Protein AF-0000000077149078 (afdb_homodimer)

Foldseek 3Di:
DDDDDDDDDDDDDDDDDDDDDKDKDKDKDKDWDQDPVRQIFIWIKMWMAIPVGDIDIATGTRLGSDPVVRVVLSVVCVVVVPHNVCSVVSSVVVSD/DPDDDDDDDDDDDDDDDDDDDKDKDKDKDKDWDQDPVRQIFIWIKMWMAIPVGDIDIATGTRLGSDPVVRVVLSVVCVVVVPHRVCSVVSSVVVSD

Radius of gyration: 31.58 Å; Cα contacts (8 Å, |Δi|>4): 390; chains: 2; bounding box: 31×92×57 Å

pLDDT: mean 91.55, std 8.38, range [47.09, 98.62]

Sequence (192 aa):
MRDYETNLIYTKKVVVSEGIVKELYLRYYLIAREQTNSLTTYGIQVIMENDKGRIEKAFVPDVLSSETGINNLIYLLYSNSVTPVSVYDVIYDCIAMRDYETNLIYTKKVVVSEGIVKELYLRYYLIAREQTNSLTTYGIQVIMENDKGRIEKAFVPDVLSSETGINNLIYLLYSNSVTPVSVYDVIYDCIA

Nearest PDB structures (foldseek):
  6isl-assembly1_B-2  TM=4.537E-01  e=1.096E+00  Streptomyces xiamenensis 318
  3jva-assembly1_H  TM=4.718E-01  e=1.319E+00  Enterococcus faecalis V583
  3cb3-assembly1_D  TM=7.202E-01  e=7.925E+00  Polaromonas sp. JS666
  5kux-assembly1_A  TM=4.349E-01  e=4.014E+00  synthetic construct
  6isl-assembly1_B-2  TM=4.533E-01  e=1.050E+00  Streptomyces xiamenensis 318

Secondary structure (DSSP, 8-state):
----EEEEEEEEEEEEEEEEEEEEEEEEEEEEEE-TTS-EEEEEEEEEEETT--EEEEEEEEEES-HHHHHHHHHHHHHTT--TTTHHHHHHHHH-/----EEEEEEEEEEEEEEEEEEEEEEEEEEEEEE-TTS-EEEEEEEEEEETT--EEEEEEEEEES-HHHHHHHHHHHHHTT--TTTHHHHHHHHH-

InterPro domains:
  IPR017016 Uncharacterised conserved protein UCP033595 [PF20124] (15-95)

Structure (mmCIF, N/CA/C/O backbone):
data_AF-0000000077149078-model_v1
#
loop_
_entity.id
_entity.type
_entity.pdbx_description
1 polymer 'Uncharacterized protein'
#
loop_
_atom_site.group_PDB
_atom_site.id
_atom_site.type_symbol
_atom_site.label_atom_id
_atom_site.label_alt_id
_atom_site.label_comp_id
_atom_site.label_asym_id
_atom_site.label_entity_id
_atom_site.label_seq_id
_atom_site.pdbx_PDB_ins_code
_atom_site.Cartn_x
_atom_site.Cartn_y
_atom_site.Cartn_z
_atom_site.occupancy
_atom_site.B_iso_or_equiv
_atom_site.auth_seq_id
_atom_site.auth_comp_id
_atom_site.auth_asym_id
_atom_site.auth_atom_id
_atom_site.pdbx_PDB_model_num
ATOM 1 N N . MET A 1 1 ? 12.766 34.219 28.656 1 47.16 1 MET A N 1
ATOM 2 C CA . MET A 1 1 ? 12.133 33.031 28.109 1 47.16 1 MET A CA 1
ATOM 3 C C . MET A 1 1 ? 10.625 33.219 28.016 1 47.16 1 MET A C 1
ATOM 5 O O . MET A 1 1 ? 9.969 33.594 28.984 1 47.16 1 MET A O 1
ATOM 9 N N . ARG A 1 2 ? 10.203 33.625 26.828 1 65 2 ARG A N 1
ATOM 10 C CA . ARG A 1 2 ? 8.828 34.125 26.75 1 65 2 ARG A CA 1
ATOM 11 C C . ARG A 1 2 ? 7.836 33 27.062 1 65 2 ARG A C 1
ATOM 13 O O . ARG A 1 2 ? 8.031 31.875 26.641 1 65 2 ARG A O 1
ATOM 20 N N . ASP A 1 3 ? 7.082 33.188 28.125 1 80.94 3 ASP A N 1
ATOM 21 C CA . ASP A 1 3 ? 6.219 32.188 28.734 1 80.94 3 ASP A CA 1
ATOM 22 C C . ASP A 1 3 ? 4.969 31.938 27.891 1 80.94 3 ASP A C 1
ATOM 24 O O . ASP A 1 3 ? 4.195 32.875 27.656 1 80.94 3 ASP A O 1
ATOM 28 N N . TYR A 1 4 ? 4.918 30.969 27.031 1 88.62 4 TYR A N 1
ATOM 29 C CA . TYR A 1 4 ? 3.697 30.594 26.344 1 88.62 4 TYR A CA 1
ATOM 30 C C . TYR A 1 4 ? 2.91 29.547 27.125 1 88.62 4 TYR A C 1
ATOM 32 O O . TYR A 1 4 ? 3.494 28.656 27.734 1 88.62 4 TYR A O 1
ATOM 40 N N . GLU A 1 5 ? 1.569 29.922 27.25 1 90.88 5 GLU A N 1
ATOM 41 C CA . GLU A 1 5 ? 0.642 28.891 27.719 1 90.88 5 GLU A CA 1
ATOM 42 C C . GLU A 1 5 ? 0.151 28.031 26.562 1 90.88 5 GLU A C 1
ATOM 44 O O . GLU A 1 5 ? -0.273 28.547 25.531 1 90.88 5 GLU A O 1
ATOM 49 N N . THR A 1 6 ? 0.311 26.781 26.688 1 94.56 6 THR A N 1
ATOM 50 C CA . THR A 1 6 ? -0.108 25.859 25.641 1 94.56 6 THR A CA 1
ATOM 51 C C . THR A 1 6 ? -1.216 24.938 26.156 1 94.56 6 THR A C 1
ATOM 53 O O . THR A 1 6 ? -1.088 24.328 27.219 1 94.56 6 THR A O 1
ATOM 56 N N . ASN A 1 7 ? -2.428 24.891 25.281 1 94.88 7 ASN A N 1
ATOM 57 C CA . ASN A 1 7 ? -3.561 24.031 25.609 1 94.88 7 ASN A CA 1
ATOM 58 C C . ASN A 1 7 ? -3.953 23.125 24.438 1 94.88 7 ASN A C 1
ATOM 60 O O . ASN A 1 7 ? -4.191 23.609 23.344 1 94.88 7 ASN A O 1
ATOM 64 N N . LEU A 1 8 ? -4.043 21.797 24.719 1 96.94 8 LEU A N 1
ATOM 65 C CA . LEU A 1 8 ? -4.527 20.875 23.703 1 96.94 8 LEU A CA 1
ATOM 66 C C . LEU A 1 8 ? -6.012 21.094 23.422 1 96.94 8 LEU A C 1
ATOM 68 O O . LEU A 1 8 ? -6.828 21.078 24.344 1 96.94 8 LEU A O 1
ATOM 72 N N . ILE A 1 9 ? -6.242 21.359 22.156 1 96.38 9 ILE A N 1
ATOM 73 C CA . ILE A 1 9 ? -7.625 21.656 21.797 1 96.38 9 ILE A CA 1
ATOM 74 C C . ILE A 1 9 ? -8.25 20.469 21.062 1 96.38 9 ILE A C 1
ATOM 76 O O . ILE A 1 9 ? -9.336 20.016 21.422 1 96.38 9 ILE A O 1
ATOM 80 N N . TYR A 1 10 ? -7.59 19.953 20.047 1 94.88 10 TYR A N 1
ATOM 81 C CA . TYR A 1 10 ? -8.125 18.828 19.281 1 94.88 10 TYR A CA 1
ATOM 82 C C . TYR A 1 10 ? -7.059 17.75 19.078 1 94.88 10 TYR A C 1
ATOM 84 O O . TYR A 1 10 ? -5.863 18.062 19.016 1 94.88 10 TYR A O 1
ATOM 92 N N . THR A 1 11 ? -7.406 16.469 19.062 1 93.62 11 THR A N 1
ATOM 93 C CA . THR A 1 11 ? -6.641 15.344 18.547 1 93.62 11 THR A CA 1
ATOM 94 C C . THR A 1 11 ? -7.395 14.648 17.406 1 93.62 11 THR A C 1
ATOM 96 O O . THR A 1 11 ? -8.625 14.578 17.438 1 93.62 11 THR A O 1
ATOM 99 N N . LYS A 1 12 ? -6.719 14.273 16.359 1 91.31 12 LYS A N 1
ATOM 100 C CA . LYS A 1 12 ? -7.316 13.539 15.25 1 91.31 12 LYS A CA 1
ATOM 101 C C . LYS A 1 12 ? -6.441 12.359 14.828 1 91.31 12 LYS A C 1
ATOM 103 O O . LYS A 1 12 ? -5.234 12.523 14.633 1 91.31 12 LYS A O 1
ATOM 108 N N . LYS A 1 13 ? -7.012 11.164 14.781 1 90.31 13 LYS A N 1
ATOM 109 C CA . LYS A 1 13 ? -6.355 10.023 14.156 1 90.31 13 LYS A CA 1
ATOM 110 C C . LYS A 1 13 ? -6.57 10.031 12.641 1 90.31 13 LYS A C 1
ATOM 112 O O . LYS A 1 13 ? -7.695 10.203 12.172 1 90.31 13 LYS A O 1
ATOM 117 N N . VAL A 1 14 ? -5.418 9.984 11.852 1 88.62 14 VAL A N 1
ATOM 118 C CA . VAL A 1 14 ? -5.473 9.906 10.391 1 88.62 14 VAL A CA 1
ATOM 119 C C . VAL A 1 14 ? -4.832 8.609 9.914 1 88.62 14 VAL A C 1
ATOM 121 O O . VAL A 1 14 ? -3.756 8.234 10.391 1 88.62 14 VAL A O 1
ATOM 124 N N . VAL A 1 15 ? -5.5 7.879 9.148 1 86.38 15 VAL A N 1
ATOM 125 C CA . VAL A 1 15 ? -4.965 6.668 8.539 1 86.38 15 VAL A CA 1
ATOM 126 C C . VAL A 1 15 ? -4.582 6.941 7.086 1 86.38 15 VAL A C 1
ATOM 128 O O . VAL A 1 15 ? -5.406 7.414 6.301 1 86.38 15 VAL A O 1
ATOM 131 N N . VAL A 1 16 ? -3.277 6.789 6.848 1 81.44 16 VAL A N 1
ATOM 132 C CA . VAL A 1 16 ? -2.785 6.953 5.484 1 81.44 16 VAL A CA 1
ATOM 133 C C . VAL A 1 16 ? -2.375 5.598 4.914 1 81.44 16 VAL A C 1
ATOM 135 O O . VAL A 1 16 ? -1.738 4.797 5.605 1 81.44 16 VAL A O 1
ATOM 138 N N . SER A 1 17 ? -2.967 5.27 3.857 1 76 17 SER A N 1
ATOM 139 C CA . SER A 1 17 ? -2.576 4.051 3.158 1 76 17 SER A CA 1
ATOM 140 C C . SER A 1 17 ? -1.655 4.359 1.982 1 76 17 SER A C 1
ATOM 142 O O . SER A 1 17 ? -1.928 5.27 1.196 1 76 17 SER A O 1
ATOM 144 N N . GLU A 1 18 ? -0.419 4.074 2.109 1 71.44 18 GLU A N 1
ATOM 145 C CA . GLU A 1 18 ? 0.48 4.102 0.96 1 71.44 18 GLU A CA 1
ATOM 146 C C . GLU A 1 18 ? 0.549 2.738 0.28 1 71.44 18 GLU A C 1
ATOM 148 O O . GLU A 1 18 ? 0.792 1.723 0.936 1 71.44 18 GLU A O 1
ATOM 153 N N . GLY A 1 19 ? -0.19 2.648 -0.716 1 68.75 19 GLY A N 1
ATOM 154 C CA . GLY A 1 19 ? -0.203 1.369 -1.408 1 68.75 19 GLY A CA 1
ATOM 155 C C . GLY A 1 19 ? 0.761 1.314 -2.578 1 68.75 19 GLY A C 1
ATOM 156 O O . GLY A 1 19 ? 1.037 2.336 -3.211 1 68.75 19 GLY A O 1
ATOM 157 N N . ILE A 1 20 ? 1.73 0.421 -2.41 1 71.56 20 ILE A N 1
ATOM 158 C CA . ILE A 1 20 ? 2.461 0.095 -3.631 1 71.56 20 ILE A CA 1
ATOM 159 C C . ILE A 1 20 ? 1.662 -0.913 -4.457 1 71.56 20 ILE A C 1
ATOM 161 O O . ILE A 1 20 ? 1.221 -1.939 -3.934 1 71.56 20 ILE A O 1
ATOM 165 N N . VAL A 1 21 ? 1.182 -0.343 -5.504 1 74.19 21 VAL A N 1
ATOM 166 C CA . VAL A 1 21 ? 0.533 -1.24 -6.453 1 74.19 21 VAL A CA 1
ATOM 167 C C . VAL A 1 21 ? 1.59 -1.984 -7.266 1 74.19 21 VAL A C 1
ATOM 169 O O . VAL A 1 21 ? 2.463 -1.363 -7.875 1 74.19 2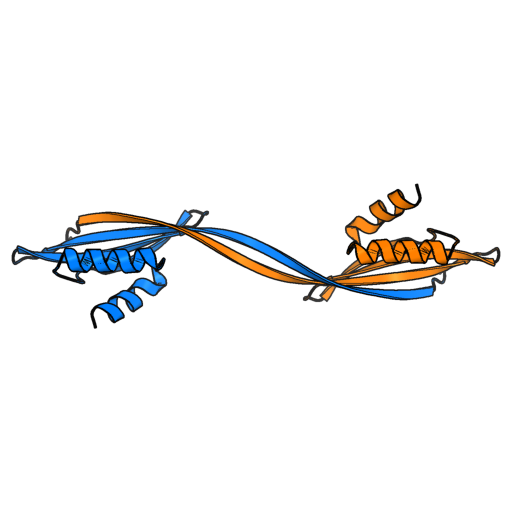1 VAL A O 1
ATOM 172 N N . LYS A 1 22 ? 1.648 -3.189 -7.062 1 82.56 22 LYS A N 1
ATOM 173 C CA . LYS A 1 22 ? 2.527 -4.031 -7.871 1 82.56 22 LYS A CA 1
ATOM 174 C C . LYS A 1 22 ? 1.74 -4.781 -8.938 1 82.56 22 LYS A C 1
ATOM 176 O O . LYS A 1 22 ? 0.637 -5.27 -8.68 1 82.56 22 LYS A O 1
ATOM 181 N N . GLU A 1 23 ? 2.227 -4.68 -10.062 1 87.94 23 GLU A N 1
ATOM 182 C CA . GLU A 1 23 ? 1.692 -5.496 -11.148 1 87.94 23 GLU A CA 1
ATOM 183 C C . GLU A 1 23 ? 2.484 -6.793 -11.312 1 87.94 23 GLU A C 1
ATOM 185 O O . GLU A 1 23 ? 3.715 -6.785 -11.234 1 87.94 23 GLU A O 1
ATOM 190 N N . LEU A 1 24 ? 1.811 -7.863 -11.375 1 90.94 24 LEU A N 1
ATOM 191 C CA . LEU A 1 24 ? 2.373 -9.18 -11.641 1 90.94 24 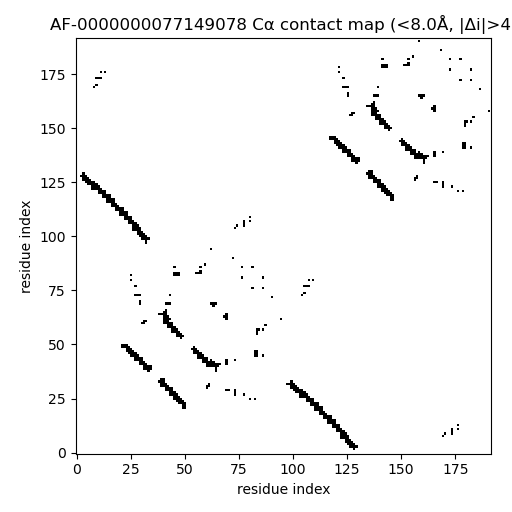LEU A CA 1
ATOM 192 C C . LEU A 1 24 ? 1.774 -9.789 -12.906 1 90.94 24 LEU A C 1
ATOM 194 O O . LEU A 1 24 ? 0.595 -9.578 -13.203 1 90.94 24 LEU A O 1
ATOM 198 N N . TYR A 1 25 ? 2.637 -10.406 -13.625 1 94.44 25 TYR A N 1
ATOM 199 C CA . TYR A 1 25 ? 2.189 -11.164 -14.789 1 94.44 25 TYR A CA 1
ATOM 200 C C . TYR A 1 25 ? 2.385 -12.656 -14.586 1 94.44 25 TYR A C 1
ATOM 202 O O . TYR A 1 25 ? 3.488 -13.109 -14.266 1 94.44 25 TYR A O 1
ATOM 210 N N . LEU A 1 26 ? 1.32 -13.359 -14.766 1 96.44 26 LEU A N 1
ATOM 211 C CA . LEU A 1 26 ? 1.354 -14.812 -14.734 1 96.44 26 LEU A CA 1
ATOM 212 C C . LEU A 1 26 ? 1.243 -15.391 -16.141 1 96.44 26 LEU A C 1
ATOM 214 O O . LEU A 1 26 ? 0.43 -14.93 -16.938 1 96.44 26 LEU A O 1
ATOM 218 N N . ARG A 1 27 ? 2.107 -16.453 -16.453 1 97.25 27 ARG A N 1
ATOM 219 C CA . ARG A 1 27 ? 2.047 -17.219 -17.703 1 97.25 27 ARG A CA 1
ATOM 220 C C . ARG A 1 27 ? 1.926 -18.719 -17.406 1 97.25 27 ARG A C 1
ATOM 222 O O . ARG A 1 27 ? 2.676 -19.25 -16.594 1 97.25 27 ARG A O 1
ATOM 229 N N . TYR A 1 28 ? 0.948 -19.297 -18.078 1 98.62 28 TYR A N 1
ATOM 230 C CA . TYR A 1 28 ? 0.699 -20.734 -17.938 1 98.62 28 TYR A CA 1
ATOM 231 C C . TYR A 1 28 ? 1.02 -21.469 -19.234 1 98.62 28 TYR A C 1
ATOM 233 O O . TYR A 1 28 ? 0.463 -21.156 -20.297 1 98.62 28 TYR A O 1
ATOM 241 N N . TYR A 1 29 ? 1.882 -22.438 -19.094 1 98.56 29 TYR A N 1
ATOM 242 C CA . TYR A 1 29 ? 2.34 -23.188 -20.266 1 98.56 29 TYR A CA 1
ATOM 243 C C . TYR A 1 29 ? 1.912 -24.656 -20.156 1 98.56 29 TYR A C 1
ATOM 245 O O . TYR A 1 29 ? 1.961 -25.25 -19.094 1 98.56 29 TYR A O 1
ATOM 253 N N . LEU A 1 30 ? 1.583 -25.234 -21.312 1 98.38 30 LEU A N 1
ATOM 254 C CA . LEU A 1 30 ? 1.476 -26.672 -21.5 1 98.38 30 LEU A CA 1
ATOM 255 C C . LEU A 1 30 ? 2.826 -27.266 -21.875 1 98.38 30 LEU A C 1
ATOM 257 O O . LEU A 1 30 ? 3.498 -26.781 -22.781 1 98.38 30 LEU A O 1
ATOM 261 N N . ILE A 1 31 ? 3.164 -28.25 -21.109 1 97.69 31 ILE A N 1
ATOM 262 C CA . ILE A 1 31 ? 4.367 -29 -21.469 1 97.69 31 ILE A CA 1
ATOM 263 C C . ILE A 1 31 ? 3.984 -30.406 -21.922 1 97.69 31 ILE A C 1
ATOM 265 O O . ILE A 1 31 ? 3.154 -31.062 -21.281 1 97.69 31 ILE A O 1
ATOM 269 N N . ALA A 1 32 ? 4.59 -30.812 -23 1 97.31 32 ALA A N 1
ATOM 270 C CA . ALA A 1 32 ? 4.34 -32.156 -23.516 1 97.31 32 ALA A CA 1
ATOM 271 C C . ALA A 1 32 ? 5.652 -32.906 -23.734 1 97.31 32 ALA A C 1
ATOM 273 O O . ALA A 1 32 ? 6.648 -32.312 -24.172 1 97.31 32 ALA A O 1
ATOM 274 N N . ARG A 1 33 ? 5.574 -34.156 -23.406 1 94.94 33 ARG A N 1
ATOM 275 C CA . ARG A 1 33 ? 6.723 -35.031 -23.641 1 94.94 33 ARG A CA 1
ATOM 276 C C . ARG A 1 33 ? 6.285 -36.375 -24.25 1 94.94 33 ARG A C 1
ATOM 278 O O . ARG A 1 33 ? 5.371 -37 -23.75 1 94.94 33 ARG A O 1
ATOM 285 N N . GLU A 1 34 ? 6.922 -36.656 -25.328 1 93.25 34 GLU A N 1
ATOM 286 C CA . GLU A 1 34 ? 6.723 -38 -25.891 1 93.25 34 GLU A CA 1
ATOM 287 C C . GLU A 1 34 ? 7.582 -39.031 -25.156 1 93.25 34 GLU A C 1
ATOM 289 O O . GLU A 1 34 ? 8.789 -38.844 -25.016 1 93.25 34 GLU A O 1
ATOM 294 N N . GLN A 1 35 ? 6.836 -40.031 -24.719 1 88.81 35 GLN A N 1
ATOM 295 C CA . GLN A 1 35 ? 7.523 -41.094 -24.016 1 88.81 35 GLN A CA 1
ATOM 296 C C . GLN A 1 35 ? 8.047 -42.156 -25 1 88.81 35 GLN A C 1
ATOM 298 O O . GLN A 1 35 ? 7.75 -42.094 -26.188 1 88.81 35 GLN A O 1
ATOM 303 N N . THR A 1 36 ? 8.852 -43 -24.469 1 87.06 36 THR A N 1
ATOM 304 C CA . THR A 1 36 ? 9.492 -44.031 -25.281 1 87.06 36 THR A CA 1
ATOM 305 C C . THR A 1 36 ? 8.453 -44.969 -25.891 1 87.06 36 THR A C 1
ATOM 307 O O . THR A 1 36 ? 8.664 -45.531 -26.984 1 87.06 36 THR A O 1
ATOM 310 N N . ASN A 1 37 ? 7.281 -45.156 -25.266 1 88.12 37 ASN A N 1
ATOM 311 C CA . ASN A 1 37 ? 6.234 -46.062 -25.75 1 88.12 37 ASN A CA 1
ATOM 312 C C . ASN A 1 37 ? 5.242 -45.312 -26.656 1 88.12 37 ASN A C 1
ATOM 314 O O . ASN A 1 37 ? 4.125 -45.781 -26.875 1 88.12 37 ASN A O 1
ATOM 318 N N . SER A 1 38 ? 5.641 -44.25 -27.109 1 87.81 38 SER A N 1
ATOM 319 C CA . SER A 1 38 ? 4.836 -43.438 -28.016 1 87.81 38 SER A CA 1
ATOM 320 C C . SER A 1 38 ? 3.658 -42.812 -27.281 1 87.81 38 SER A C 1
ATOM 322 O O . SER A 1 38 ? 2.691 -42.375 -27.906 1 87.81 38 SER A O 1
ATOM 324 N N . LEU A 1 39 ? 3.752 -42.969 -25.969 1 90.44 39 LEU A N 1
ATOM 325 C CA . LEU A 1 39 ? 2.754 -42.281 -25.172 1 90.44 39 LEU A CA 1
ATOM 326 C C . LEU A 1 39 ? 3.205 -40.844 -24.859 1 90.44 39 LEU A C 1
ATOM 328 O O . LEU A 1 39 ? 4.402 -40.594 -24.719 1 90.44 39 LEU A O 1
ATOM 332 N N . THR A 1 40 ? 2.193 -39.969 -25 1 95.31 40 THR A N 1
ATOM 333 C CA . THR A 1 40 ? 2.502 -38.594 -24.641 1 95.31 40 THR A CA 1
ATOM 334 C C . THR A 1 40 ? 1.992 -38.281 -23.234 1 95.31 40 THR A C 1
ATOM 336 O O . THR A 1 40 ? 0.877 -38.656 -22.875 1 95.31 40 THR A O 1
ATOM 339 N N . THR A 1 41 ? 2.865 -37.594 -22.422 1 96.38 41 THR A N 1
ATOM 340 C CA . THR A 1 41 ? 2.453 -37.094 -21.109 1 96.38 41 THR A CA 1
ATOM 341 C C . THR A 1 41 ? 2.502 -35.562 -21.109 1 96.38 41 THR A C 1
ATOM 343 O O . THR A 1 41 ? 3.273 -34.938 -21.844 1 96.38 41 THR A O 1
ATOM 346 N N . TYR A 1 42 ? 1.651 -35.062 -20.281 1 96.38 42 TYR A N 1
ATOM 347 C CA . TYR A 1 42 ? 1.497 -33.625 -20.219 1 96.38 42 TYR A CA 1
ATOM 348 C C . TYR A 1 42 ? 1.793 -33.094 -18.812 1 96.38 42 TYR A C 1
ATOM 350 O O . TYR A 1 42 ? 1.557 -33.781 -17.828 1 96.38 42 TYR A O 1
ATOM 358 N N . GLY A 1 43 ? 2.32 -31.875 -18.797 1 97.81 43 GLY A N 1
ATOM 359 C CA . GLY A 1 43 ? 2.574 -31.125 -17.578 1 97.81 43 GLY A CA 1
ATOM 360 C C . GLY A 1 43 ? 2.344 -29.641 -17.719 1 97.81 43 GLY A C 1
ATOM 361 O O . GLY A 1 43 ? 1.719 -29.188 -18.688 1 97.81 43 GLY A O 1
ATOM 362 N N . ILE A 1 44 ? 2.721 -28.922 -16.719 1 97.75 44 ILE A N 1
ATOM 363 C CA . ILE A 1 44 ? 2.414 -27.5 -16.656 1 97.75 44 ILE A CA 1
ATOM 364 C C . ILE A 1 44 ? 3.65 -26.719 -16.188 1 97.75 44 ILE A C 1
ATOM 366 O O . ILE A 1 44 ? 4.359 -27.156 -15.281 1 97.75 44 ILE A O 1
ATOM 370 N N . GLN A 1 45 ? 3.895 -25.656 -16.797 1 97.94 45 GLN A N 1
ATOM 371 C CA . GLN A 1 45 ? 4.844 -24.641 -16.328 1 97.94 45 GLN A CA 1
ATOM 372 C C . GLN A 1 45 ? 4.145 -23.328 -16.016 1 97.94 45 GLN A C 1
ATOM 374 O O . GLN A 1 45 ? 3.283 -22.875 -16.781 1 97.94 45 GLN A O 1
ATOM 379 N N . VAL A 1 46 ? 4.418 -22.766 -14.891 1 97.81 46 VAL A N 1
ATOM 380 C CA . VAL A 1 46 ? 3.898 -21.453 -14.5 1 97.81 46 VAL A CA 1
ATOM 381 C C . VAL A 1 46 ? 5.055 -20.469 -14.32 1 97.81 46 VAL A C 1
ATOM 383 O O . VAL A 1 46 ? 6.055 -20.797 -13.68 1 97.81 46 VAL A O 1
ATOM 386 N N . ILE A 1 47 ? 4.941 -19.281 -14.852 1 96.69 47 ILE A N 1
ATOM 387 C CA . ILE A 1 47 ? 5.93 -18.219 -14.703 1 96.69 47 ILE A CA 1
ATOM 388 C C . ILE A 1 47 ? 5.25 -16.969 -14.164 1 96.69 47 ILE A C 1
ATOM 390 O O . ILE A 1 47 ? 4.16 -16.609 -14.609 1 96.69 47 ILE A O 1
ATOM 394 N N . MET A 1 48 ? 5.84 -16.391 -13.227 1 94.69 48 MET A N 1
ATOM 395 C CA . MET A 1 48 ? 5.41 -15.102 -12.695 1 94.69 48 MET A CA 1
ATOM 396 C C . MET A 1 48 ? 6.504 -14.055 -12.867 1 94.69 48 MET A C 1
ATOM 398 O O . MET A 1 48 ? 7.668 -14.312 -12.562 1 94.69 48 MET A O 1
ATOM 402 N N . GLU A 1 49 ? 6.121 -12.914 -13.398 1 94.75 49 GLU A N 1
ATOM 403 C CA . GLU A 1 49 ? 7.031 -11.789 -13.562 1 94.75 49 GLU A CA 1
ATOM 404 C C . GLU A 1 49 ? 6.465 -10.523 -12.922 1 94.75 49 GLU A C 1
ATOM 406 O O . GLU A 1 49 ? 5.281 -10.211 -13.086 1 94.75 49 GLU A O 1
ATOM 411 N N . ASN A 1 50 ? 7.301 -9.867 -12.227 1 89.31 50 ASN A N 1
ATOM 412 C CA . ASN A 1 50 ? 6.852 -8.602 -11.656 1 89.31 50 ASN A CA 1
ATOM 413 C C . ASN A 1 50 ? 7.297 -7.418 -12.508 1 89.31 50 ASN A C 1
ATOM 415 O O . ASN A 1 50 ? 7.918 -7.598 -13.555 1 89.31 50 ASN A O 1
ATOM 419 N N . ASP A 1 51 ? 6.984 -6.203 -12.016 1 86.75 51 ASP A N 1
ATOM 420 C CA . ASP A 1 51 ? 7.223 -4.977 -12.766 1 86.75 51 ASP A CA 1
ATOM 421 C C . ASP A 1 51 ? 8.719 -4.664 -12.852 1 86.75 51 ASP A C 1
ATOM 423 O O . ASP A 1 51 ? 9.141 -3.85 -13.672 1 86.75 51 ASP A O 1
ATOM 427 N N . LYS A 1 52 ? 9.477 -5.309 -12.133 1 89.19 52 LYS A N 1
ATOM 428 C CA . LYS A 1 52 ? 10.922 -5.078 -12.141 1 89.19 52 LYS A CA 1
ATOM 429 C C . LYS A 1 52 ? 11.641 -6.141 -12.961 1 89.19 52 LYS A C 1
ATOM 431 O O . LYS A 1 52 ? 12.875 -6.184 -12.984 1 89.19 52 LYS A O 1
ATOM 436 N N . GLY A 1 53 ? 10.945 -7.07 -13.352 1 91.81 53 GLY A N 1
ATOM 437 C CA . GLY A 1 53 ? 11.531 -8.086 -14.203 1 91.81 53 GLY A CA 1
ATOM 438 C C . GLY A 1 53 ? 11.938 -9.344 -13.453 1 91.81 53 GLY A C 1
ATOM 439 O O . GLY A 1 53 ? 12.586 -10.227 -14.008 1 91.81 53 GLY A O 1
ATOM 440 N N . ARG A 1 54 ? 11.711 -9.297 -12.195 1 92.81 54 ARG A N 1
ATOM 441 C CA . ARG A 1 54 ? 12.008 -10.508 -11.445 1 92.81 54 ARG A CA 1
ATOM 442 C C . ARG A 1 54 ? 11.078 -11.648 -11.852 1 92.81 54 ARG A C 1
ATOM 444 O O . ARG A 1 54 ? 9.867 -11.469 -11.922 1 92.81 54 ARG A O 1
ATOM 451 N N . ILE A 1 55 ? 11.688 -12.781 -12.008 1 95.56 55 ILE A N 1
ATOM 452 C CA . ILE A 1 55 ? 10.938 -13.914 -12.555 1 95.56 55 ILE A CA 1
ATOM 453 C C . ILE A 1 55 ? 10.984 -15.078 -11.57 1 95.56 55 ILE A C 1
ATOM 455 O O . ILE A 1 55 ? 12.031 -15.367 -10.984 1 95.56 55 ILE A O 1
ATOM 459 N N . GLU A 1 56 ? 9.891 -15.695 -11.289 1 96.12 56 GLU A N 1
ATOM 460 C CA . GLU A 1 56 ? 9.734 -16.969 -10.594 1 96.12 56 GLU A CA 1
ATOM 461 C C . GLU A 1 56 ? 9.109 -18.016 -11.508 1 96.12 56 GLU A C 1
ATOM 463 O O . GLU A 1 56 ? 8.188 -17.719 -12.266 1 96.12 56 GLU A O 1
ATOM 468 N N . LYS A 1 57 ? 9.602 -19.297 -11.336 1 97.12 57 LYS A N 1
ATOM 469 C CA . LYS A 1 57 ? 9.148 -20.344 -12.242 1 97.12 57 LYS A CA 1
ATOM 470 C C . LYS A 1 57 ? 8.875 -21.641 -11.492 1 97.12 57 LYS A C 1
ATOM 472 O O . LYS A 1 57 ? 9.562 -21.953 -10.516 1 97.12 57 LYS A O 1
ATOM 477 N N . ALA A 1 58 ? 7.844 -22.375 -11.906 1 96.5 58 ALA A N 1
ATOM 478 C CA . ALA A 1 58 ? 7.566 -23.75 -11.5 1 96.5 58 ALA A CA 1
ATOM 479 C C . ALA A 1 58 ? 7.32 -24.641 -12.711 1 96.5 58 ALA A C 1
ATOM 481 O O . ALA A 1 58 ? 6.637 -24.234 -13.656 1 96.5 58 ALA A O 1
ATOM 482 N N . PHE A 1 59 ? 8.023 -25.75 -12.68 1 96.81 59 PHE A N 1
ATOM 483 C CA . PHE A 1 59 ? 7.953 -26.75 -13.742 1 96.81 59 PHE A CA 1
ATOM 484 C C . PHE A 1 59 ? 7.457 -28.078 -13.203 1 96.81 59 PHE A C 1
ATOM 486 O O . PHE A 1 59 ? 8.141 -28.734 -12.398 1 96.81 59 PHE A O 1
ATOM 493 N N . VAL A 1 60 ? 6.281 -28.562 -13.617 1 96.94 60 VAL A N 1
ATOM 494 C CA . VAL A 1 60 ? 5.652 -29.781 -13.148 1 96.94 60 VAL A CA 1
ATOM 495 C C . VAL A 1 60 ? 5.387 -30.719 -14.32 1 96.94 60 VAL A C 1
ATOM 497 O O . VAL A 1 60 ? 4.289 -30.734 -14.883 1 96.94 60 VAL A O 1
ATOM 500 N N . PRO A 1 61 ? 6.281 -31.578 -14.641 1 96 61 PRO A N 1
ATOM 501 C CA . PRO A 1 61 ? 6.148 -32.438 -15.812 1 96 61 PRO A CA 1
ATOM 502 C C . PRO A 1 61 ? 5.305 -33.688 -15.523 1 96 61 PRO A C 1
ATOM 504 O O . PRO A 1 61 ? 5.074 -34.031 -14.367 1 96 61 PRO A O 1
ATOM 507 N N . ASP A 1 62 ? 4.773 -34.219 -16.578 1 95.44 62 ASP A N 1
ATOM 508 C CA . ASP A 1 62 ? 4.176 -35.562 -16.594 1 95.44 62 ASP A CA 1
ATOM 509 C C . ASP A 1 62 ? 3.053 -35.656 -15.562 1 95.44 62 ASP A C 1
ATOM 511 O O . ASP A 1 62 ? 3.027 -36.594 -14.766 1 95.44 62 ASP A O 1
ATOM 515 N N . VAL A 1 63 ? 2.158 -34.844 -15.656 1 96.44 63 VAL A N 1
ATOM 516 C CA . VAL A 1 63 ? 1.032 -34.812 -14.727 1 96.44 63 VAL A CA 1
ATOM 517 C C . VAL A 1 63 ? -0.093 -35.688 -15.227 1 96.44 63 VAL A C 1
ATOM 519 O O . VAL A 1 63 ? -0.614 -36.531 -14.477 1 96.44 63 VAL A O 1
ATOM 522 N N . LEU A 1 64 ? -0.507 -35.594 -16.516 1 95.56 64 LEU A N 1
ATOM 523 C CA . LEU A 1 64 ? -1.588 -36.375 -17.078 1 95.56 64 LEU A CA 1
ATOM 524 C C . LEU A 1 64 ? -1.217 -36.875 -18.469 1 95.56 64 LEU A C 1
ATOM 526 O O . LEU A 1 64 ? -0.349 -36.312 -19.141 1 95.56 64 LEU A O 1
ATOM 530 N N . SER A 1 65 ? -1.883 -37.938 -18.844 1 96.06 65 SER A N 1
ATOM 531 C CA . SER A 1 65 ? -1.741 -38.406 -20.203 1 96.06 65 SER A CA 1
ATOM 532 C C . SER A 1 65 ? -2.883 -37.906 -21.094 1 96.06 65 SER A C 1
ATOM 534 O O . SER A 1 65 ? -2.857 -38.094 -22.312 1 96.06 65 SER A O 1
ATOM 536 N N . SER A 1 66 ? -3.803 -37.281 -20.484 1 95.19 66 SER A N 1
ATOM 537 C CA . SER A 1 66 ? -4.941 -36.719 -21.188 1 95.19 66 SER A CA 1
ATOM 538 C C . SER A 1 66 ? -4.707 -35.25 -21.516 1 95.19 66 SER A C 1
ATOM 540 O O . SER A 1 66 ? -4.539 -34.438 -20.609 1 95.19 66 SER A O 1
ATOM 542 N N . GLU A 1 67 ? -4.781 -34.938 -22.781 1 95.56 67 GLU A N 1
ATOM 543 C CA . GLU A 1 67 ? -4.609 -33.562 -23.188 1 95.56 67 GLU A CA 1
ATOM 544 C C . GLU A 1 67 ? -5.754 -32.688 -22.672 1 95.56 67 GLU A C 1
ATOM 546 O O . GLU A 1 67 ? -5.527 -31.562 -22.203 1 95.56 67 GLU A O 1
ATOM 551 N N . THR A 1 68 ? -6.941 -33.219 -22.797 1 96.31 68 THR A N 1
ATOM 552 C CA . THR A 1 68 ? -8.102 -32.5 -22.281 1 96.31 68 THR A CA 1
ATOM 553 C C . THR A 1 68 ? -7.973 -32.281 -20.781 1 96.31 68 THR A C 1
ATOM 555 O O . THR A 1 68 ? -8.25 -31.188 -20.281 1 96.31 68 THR A O 1
ATOM 558 N N . GLY A 1 69 ? -7.582 -33.312 -20.125 1 96.38 69 GLY A N 1
ATOM 559 C CA . GLY A 1 69 ? -7.41 -33.219 -18.688 1 96.38 69 GLY A CA 1
ATOM 560 C C . GLY A 1 69 ? -6.434 -32.156 -18.266 1 96.38 69 GLY A C 1
ATOM 561 O O . GLY A 1 69 ? -6.727 -31.344 -17.375 1 96.38 69 GLY A O 1
ATOM 562 N N . ILE A 1 70 ? -5.297 -32.125 -18.953 1 97 70 ILE A N 1
ATOM 563 C CA . ILE A 1 70 ? -4.258 -31.172 -18.562 1 97 70 ILE A CA 1
ATOM 564 C C . ILE A 1 70 ? -4.695 -29.75 -18.891 1 97 70 ILE A C 1
ATOM 566 O O . ILE A 1 70 ? -4.438 -28.812 -18.125 1 97 70 ILE A O 1
ATOM 570 N N . ASN A 1 71 ? -5.367 -29.609 -19.953 1 97 71 ASN A N 1
ATOM 571 C CA . ASN A 1 71 ? -5.867 -28.297 -20.328 1 97 71 ASN A CA 1
ATOM 572 C C . ASN A 1 71 ? -6.875 -27.766 -19.297 1 97 71 ASN A C 1
ATOM 574 O O . ASN A 1 71 ? -6.863 -26.578 -18.969 1 97 71 ASN A O 1
ATOM 578 N N . ASN A 1 72 ? -7.68 -28.672 -18.859 1 95.06 72 ASN A N 1
ATOM 579 C CA . ASN A 1 72 ? -8.625 -28.281 -17.812 1 95.06 72 ASN A CA 1
ATOM 580 C C . ASN A 1 72 ? -7.902 -27.844 -16.531 1 95.06 72 ASN A C 1
ATOM 582 O O . ASN A 1 72 ? -8.32 -26.891 -15.891 1 95.06 72 ASN A O 1
ATOM 586 N N . LEU A 1 73 ? -6.895 -28.484 -16.266 1 96.69 73 LEU A N 1
ATOM 587 C CA . LEU A 1 73 ? -6.113 -28.156 -15.07 1 96.69 73 LEU A CA 1
ATOM 588 C C . LEU A 1 73 ? -5.43 -26.812 -15.227 1 96.69 73 LEU A C 1
ATOM 590 O O . LEU A 1 73 ? -5.453 -25.984 -14.305 1 96.69 73 LEU A O 1
ATOM 594 N N . ILE A 1 74 ? -4.836 -26.547 -16.391 1 97.38 74 ILE A N 1
ATOM 595 C CA . ILE A 1 74 ? -4.203 -25.25 -16.656 1 97.38 74 ILE A CA 1
ATOM 596 C C . ILE A 1 74 ? -5.23 -24.141 -16.516 1 97.38 74 ILE A C 1
ATOM 598 O O . ILE A 1 74 ? -4.941 -23.094 -15.922 1 97.38 74 ILE A O 1
ATOM 602 N N . TYR A 1 75 ? -6.371 -24.344 -17.047 1 95.06 75 TYR A N 1
ATOM 603 C CA . TYR A 1 75 ? -7.434 -23.359 -16.938 1 95.06 75 TYR A CA 1
ATOM 604 C C . TYR A 1 75 ? -7.785 -23.078 -15.484 1 95.06 75 TYR A C 1
ATOM 606 O O . TYR A 1 75 ? -7.996 -21.922 -15.102 1 95.06 75 TYR A O 1
ATOM 614 N N . LEU A 1 76 ? -7.863 -24.125 -14.711 1 93.38 76 LEU A N 1
ATOM 615 C CA . LEU A 1 76 ? -8.148 -23.984 -13.281 1 93.38 76 LEU A CA 1
ATOM 616 C C . LEU A 1 76 ? -7.09 -23.109 -12.602 1 93.38 76 LEU A C 1
ATOM 618 O O . LEU A 1 76 ? -7.426 -22.219 -11.82 1 93.38 76 LEU A O 1
ATOM 622 N N . LEU A 1 77 ? -5.867 -23.328 -12.891 1 96.31 77 LEU A N 1
ATOM 623 C CA . LEU A 1 77 ? -4.766 -22.547 -12.328 1 96.31 77 LEU A CA 1
ATOM 624 C C . LEU A 1 77 ? -4.859 -21.094 -12.75 1 96.31 77 LEU A C 1
ATOM 626 O O . LEU A 1 77 ? -4.773 -20.188 -11.914 1 96.31 77 LEU A O 1
ATOM 630 N N . TYR A 1 78 ? -5.098 -20.891 -14.055 1 95.69 78 TYR A N 1
ATOM 631 C CA . TYR A 1 78 ? -5.227 -19.562 -14.648 1 95.69 78 TYR A CA 1
ATOM 632 C C . TYR A 1 78 ? -6.371 -18.781 -14 1 95.69 78 TYR A C 1
ATOM 634 O O . TYR A 1 78 ? -6.188 -17.641 -13.57 1 95.69 78 TYR A O 1
ATOM 642 N N . SER A 1 79 ? -7.461 -19.422 -13.969 1 93.44 79 SER A N 1
ATOM 643 C CA . SER A 1 79 ? -8.664 -18.781 -13.445 1 93.44 79 SER A CA 1
ATOM 644 C C . SER A 1 79 ? -8.469 -18.344 -12 1 93.44 79 SER A C 1
ATOM 646 O O . SER A 1 79 ? -9.008 -17.312 -11.578 1 93.44 79 SER A O 1
ATOM 648 N N . ASN A 1 80 ? -7.602 -19.047 -11.305 1 94.25 80 ASN A N 1
ATOM 649 C CA . ASN A 1 80 ? -7.41 -18.781 -9.891 1 94.25 80 ASN A CA 1
ATOM 650 C C . ASN A 1 80 ? -6.102 -18.031 -9.633 1 94.25 80 ASN A C 1
ATOM 652 O O . ASN A 1 80 ? -5.703 -17.844 -8.484 1 94.25 80 ASN A O 1
ATOM 656 N N . SER A 1 81 ? -5.496 -17.625 -10.664 1 95.12 81 SER A N 1
ATOM 657 C CA . SER A 1 81 ? -4.246 -16.875 -10.586 1 95.12 81 SER A CA 1
ATOM 658 C C . SER A 1 81 ? -3.219 -17.594 -9.734 1 95.12 81 SER A C 1
ATOM 660 O O . SER A 1 81 ? -2.564 -16.984 -8.883 1 95.12 81 SER A O 1
ATOM 662 N N . VAL A 1 82 ? -3.162 -18.875 -9.867 1 96.12 82 VAL A N 1
ATOM 663 C CA . VAL A 1 82 ? -2.211 -19.688 -9.109 1 96.12 82 VAL A CA 1
ATOM 664 C C . VAL A 1 82 ? -0.785 -19.328 -9.523 1 96.12 82 VAL A C 1
ATOM 666 O O . VAL A 1 82 ? -0.48 -19.25 -10.711 1 96.12 82 VAL A O 1
ATOM 669 N N . THR A 1 83 ? 0.083 -19.094 -8.57 1 95.31 83 THR A N 1
ATOM 670 C CA . THR A 1 83 ? 1.461 -18.672 -8.797 1 95.31 83 THR A CA 1
ATOM 671 C C . THR A 1 83 ? 2.402 -19.875 -8.789 1 95.31 83 THR A C 1
ATOM 673 O O . THR A 1 83 ? 2.01 -20.969 -8.406 1 95.31 83 THR A O 1
ATOM 676 N N . PRO A 1 84 ? 3.68 -19.672 -9.195 1 97.31 84 PRO A N 1
ATOM 677 C CA . PRO A 1 84 ? 4.664 -20.766 -9.164 1 97.31 84 PRO A CA 1
ATOM 678 C C . PRO A 1 84 ? 4.855 -21.344 -7.77 1 97.31 84 PRO A C 1
ATOM 680 O O . PRO A 1 84 ? 5.105 -22.547 -7.629 1 97.31 84 PRO A O 1
ATOM 683 N N . VAL A 1 85 ? 4.645 -20.578 -6.812 1 92.62 85 VAL A N 1
ATOM 684 C CA . VAL A 1 85 ? 4.898 -21 -5.438 1 92.62 85 VAL A CA 1
ATOM 685 C C . VAL A 1 85 ? 3.84 -22.016 -5.008 1 92.62 85 VAL A C 1
ATOM 687 O O . VAL A 1 85 ? 4.141 -22.969 -4.281 1 92.62 85 VAL A O 1
ATOM 690 N N . SER A 1 86 ? 2.672 -21.906 -5.492 1 94.88 86 SER A N 1
ATOM 691 C CA . SER A 1 86 ? 1.574 -22.719 -4.961 1 94.88 86 SER A CA 1
ATOM 692 C C . SER A 1 86 ? 1.172 -23.812 -5.938 1 94.88 86 SER A C 1
ATOM 694 O O . SER A 1 86 ? 0.404 -24.719 -5.582 1 94.88 86 SER A O 1
ATOM 696 N N . VAL A 1 87 ? 1.655 -23.812 -7.086 1 97.06 87 VAL A N 1
ATOM 697 C CA . VAL A 1 87 ? 1.14 -24.656 -8.156 1 97.06 87 VAL A CA 1
ATOM 698 C C . VAL A 1 87 ? 1.32 -26.125 -7.797 1 97.06 87 VAL A C 1
ATOM 700 O O . VAL A 1 87 ? 0.451 -26.953 -8.086 1 97.06 87 VAL A O 1
ATOM 703 N N . TYR A 1 88 ? 2.359 -26.562 -7.18 1 93.75 88 TYR A N 1
ATOM 704 C CA . TYR A 1 88 ? 2.592 -27.953 -6.82 1 93.75 88 TYR A CA 1
ATOM 705 C C . TYR A 1 88 ? 1.478 -28.484 -5.922 1 93.75 88 TYR A C 1
ATOM 707 O O . TYR A 1 88 ? 0.902 -29.531 -6.191 1 93.75 88 TYR A O 1
ATOM 715 N N . ASP A 1 89 ? 1.209 -27.688 -4.934 1 93.12 89 ASP A N 1
ATOM 716 C CA . ASP A 1 89 ? 0.169 -28.094 -3.988 1 93.12 89 ASP A CA 1
ATOM 717 C C . ASP A 1 89 ? -1.185 -28.219 -4.684 1 93.12 89 ASP A C 1
ATOM 719 O O . ASP A 1 89 ? -1.923 -29.172 -4.441 1 93.12 89 ASP A O 1
ATOM 723 N N . VAL A 1 90 ? -1.425 -27.25 -5.504 1 92.25 90 VAL A N 1
ATOM 724 C CA . VAL A 1 90 ? -2.711 -27.25 -6.191 1 92.25 90 VAL A CA 1
ATOM 725 C C . VAL A 1 90 ? -2.803 -28.469 -7.121 1 92.25 90 VAL A C 1
ATOM 727 O O . VAL A 1 90 ? -3.803 -29.188 -7.113 1 92.25 90 VAL A O 1
ATOM 730 N N . ILE A 1 91 ? -1.781 -28.781 -7.953 1 94.12 91 ILE A N 1
ATOM 731 C CA . ILE A 1 91 ? -1.785 -29.906 -8.891 1 94.12 91 ILE A CA 1
ATOM 732 C C . ILE A 1 91 ? -1.899 -31.219 -8.117 1 94.12 91 ILE A C 1
ATOM 734 O O . ILE A 1 91 ? -2.699 -32.094 -8.477 1 94.12 91 ILE A O 1
ATOM 738 N N . TYR A 1 92 ? -1.179 -31.359 -7.102 1 90.44 92 TYR A N 1
ATOM 739 C CA . TYR A 1 92 ? -1.207 -32.594 -6.312 1 90.44 92 TYR A CA 1
ATOM 740 C C . TYR A 1 92 ? -2.588 -32.812 -5.711 1 90.44 92 TYR A C 1
ATOM 742 O O . TYR A 1 92 ? -3.068 -33.938 -5.66 1 90.44 92 TYR A O 1
ATOM 750 N N . ASP A 1 93 ? -3.262 -31.812 -5.289 1 88.5 93 ASP A N 1
ATOM 751 C CA . ASP A 1 93 ? -4.617 -31.906 -4.758 1 88.5 93 ASP A CA 1
ATOM 752 C C . ASP A 1 93 ? -5.602 -32.344 -5.844 1 88.5 93 ASP A C 1
ATOM 754 O O . ASP A 1 93 ? -6.598 -33 -5.555 1 88.5 93 ASP A O 1
ATOM 758 N N . CYS A 1 94 ? -5.301 -31.953 -7.016 1 88.69 94 CYS A N 1
ATOM 759 C CA . CYS A 1 94 ? -6.227 -32.219 -8.109 1 88.69 94 CYS A CA 1
ATOM 760 C C . CYS A 1 94 ? -6.055 -33.625 -8.641 1 88.69 94 CYS A C 1
ATOM 762 O O . CYS A 1 94 ? -7.004 -34.219 -9.156 1 88.69 94 CYS A O 1
ATOM 764 N N . ILE A 1 95 ? -4.828 -34.188 -8.625 1 84.69 95 ILE A N 1
ATOM 765 C CA . ILE A 1 95 ? -4.59 -35.5 -9.266 1 84.69 95 ILE A CA 1
ATOM 766 C C . ILE A 1 95 ? -4.578 -36.594 -8.203 1 84.69 95 ILE A C 1
ATOM 768 O O . ILE A 1 95 ? -4.664 -37.781 -8.531 1 84.69 95 ILE A O 1
ATOM 772 N N . ALA A 1 96 ? -4.355 -36.219 -6.824 1 71.62 96 ALA A N 1
ATOM 773 C CA . ALA A 1 96 ? -4.426 -37.219 -5.758 1 71.62 96 ALA A CA 1
ATOM 774 C C . ALA A 1 96 ? -5.855 -37.719 -5.57 1 71.62 96 ALA A C 1
ATOM 776 O O . ALA A 1 96 ? -6.812 -37 -5.848 1 71.62 96 ALA A O 1
ATOM 777 N N . MET B 1 1 ? 18.922 -35.469 -23.219 1 47.09 1 MET B N 1
ATOM 778 C CA . MET B 1 1 ? 18.266 -34.219 -22.891 1 47.09 1 MET B CA 1
ATOM 779 C C . MET B 1 1 ? 16.781 -34.25 -23.25 1 47.09 1 MET B C 1
ATOM 781 O O . MET B 1 1 ? 16.422 -34.625 -24.359 1 47.09 1 MET B O 1
ATOM 785 N N . ARG B 1 2 ? 16 -34.625 -22.234 1 65.12 2 ARG B N 1
ATOM 786 C CA . ARG B 1 2 ? 14.625 -35 -22.578 1 65.12 2 ARG B CA 1
ATOM 787 C C . ARG B 1 2 ? 13.875 -33.781 -23.156 1 65.12 2 ARG B C 1
ATOM 789 O O . ARG B 1 2 ? 14.008 -32.656 -22.656 1 65.12 2 ARG B O 1
ATOM 796 N N . ASP B 1 3 ? 13.5 -33.875 -24.422 1 81.12 3 ASP B N 1
ATOM 797 C CA . ASP B 1 3 ? 12.961 -32.812 -25.234 1 81.12 3 ASP B CA 1
ATOM 798 C C . ASP B 1 3 ? 11.523 -32.469 -24.844 1 81.12 3 ASP B C 1
ATOM 800 O 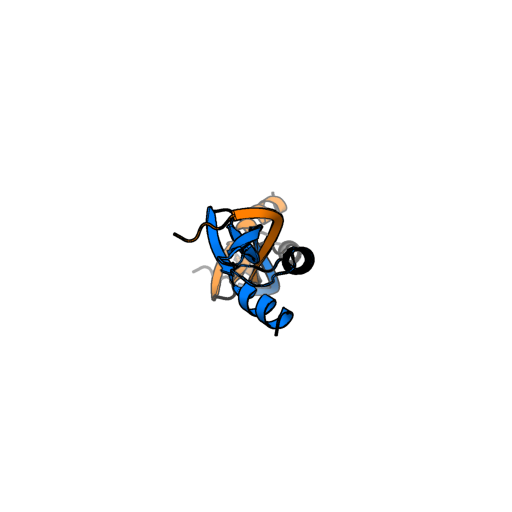O . ASP B 1 3 ? 10.648 -33.344 -24.875 1 81.12 3 ASP B O 1
ATOM 804 N N . TYR B 1 4 ? 11.273 -31.484 -24.031 1 89 4 TYR B N 1
ATOM 805 C CA . TYR B 1 4 ? 9.93 -31.016 -23.75 1 89 4 TYR B CA 1
ATOM 806 C C . TYR B 1 4 ? 9.5 -29.938 -24.75 1 89 4 TYR B C 1
ATOM 808 O O . TYR B 1 4 ? 10.305 -29.094 -25.141 1 89 4 TYR B O 1
ATOM 816 N N . GLU B 1 5 ? 8.234 -30.219 -25.297 1 90.94 5 GLU B N 1
ATOM 817 C CA . GLU B 1 5 ? 7.578 -29.141 -26.016 1 90.94 5 GLU B CA 1
ATOM 818 C C . GLU B 1 5 ? 6.801 -28.219 -25.078 1 90.94 5 GLU B C 1
ATOM 820 O O . GLU B 1 5 ? 6.031 -28.703 -24.234 1 90.94 5 GLU B O 1
ATOM 825 N N . THR B 1 6 ? 7.09 -27 -25.141 1 94.69 6 THR B N 1
ATOM 826 C CA . THR B 1 6 ? 6.426 -26.031 -24.266 1 94.69 6 THR B CA 1
ATOM 827 C C . THR B 1 6 ? 5.609 -25.047 -25.109 1 94.69 6 THR B C 1
ATOM 829 O O . THR B 1 6 ? 6.121 -24.469 -26.062 1 94.69 6 THR B O 1
ATOM 832 N N . ASN B 1 7 ? 4.199 -24.906 -24.656 1 94.94 7 ASN B N 1
ATOM 833 C CA . ASN B 1 7 ? 3.301 -23.969 -25.328 1 94.94 7 ASN B CA 1
ATOM 834 C C . ASN B 1 7 ? 2.617 -23.031 -24.344 1 94.94 7 ASN B C 1
ATOM 836 O O . ASN B 1 7 ? 1.998 -23.484 -23.375 1 94.94 7 ASN B O 1
ATOM 840 N N . LEU B 1 8 ? 2.705 -21.688 -24.625 1 97.12 8 LEU B N 1
ATOM 841 C CA . LEU B 1 8 ? 1.982 -20.719 -23.812 1 97.12 8 LEU B CA 1
ATOM 842 C C . LEU B 1 8 ? 0.479 -20.828 -24.031 1 97.12 8 LEU B C 1
ATOM 844 O O . LEU B 1 8 ? 0.01 -20.781 -25.172 1 97.12 8 LEU B O 1
ATOM 848 N N . ILE B 1 9 ? -0.173 -21.078 -22.922 1 96.75 9 ILE B N 1
ATOM 849 C CA . ILE B 1 9 ? -1.612 -21.281 -23.047 1 96.75 9 ILE B CA 1
ATOM 850 C C . ILE B 1 9 ? -2.354 -20.031 -22.547 1 96.75 9 ILE B C 1
ATOM 852 O O . ILE B 1 9 ? -3.236 -19.516 -23.234 1 96.75 9 ILE B O 1
ATOM 856 N N . TYR B 1 10 ? -2.027 -19.547 -21.359 1 95 10 TYR B N 1
ATOM 857 C CA . TYR B 1 10 ? -2.699 -18.375 -20.797 1 95 10 TYR B CA 1
ATOM 858 C C . TYR B 1 10 ? -1.688 -17.391 -20.25 1 95 10 TYR B C 1
ATOM 860 O O . TYR B 1 10 ? -0.61 -17.766 -19.797 1 95 10 TYR B O 1
ATOM 868 N N . THR B 1 11 ? -1.923 -16.062 -20.359 1 94 11 THR B N 1
ATOM 869 C CA . THR B 1 11 ? -1.299 -14.984 -19.594 1 94 11 THR B CA 1
ATOM 870 C C . THR B 1 11 ? -2.336 -14.234 -18.766 1 94 11 THR B C 1
ATOM 872 O O . THR B 1 11 ? -3.49 -14.102 -19.188 1 94 11 THR B O 1
ATOM 875 N N . LYS B 1 12 ? -1.995 -13.906 -17.547 1 91.38 12 LYS B N 1
ATOM 876 C CA . LYS B 1 12 ? -2.879 -13.125 -16.688 1 91.38 12 LYS B CA 1
ATOM 877 C C . LYS B 1 12 ? -2.113 -12 -15.984 1 91.38 12 LYS B C 1
ATOM 879 O O . LYS B 1 12 ? -1.051 -12.234 -15.406 1 91.38 12 LYS B O 1
ATOM 884 N N . LYS B 1 13 ? -2.615 -10.773 -16.109 1 90.88 13 LYS B N 1
ATOM 885 C CA . LYS B 1 13 ? -2.127 -9.664 -15.289 1 90.88 13 LYS B CA 1
ATOM 886 C C . LYS B 1 13 ? -2.822 -9.641 -13.93 1 90.88 13 LYS B C 1
ATOM 888 O O . LYS B 1 13 ? -4.047 -9.742 -13.852 1 90.88 13 LYS B O 1
ATOM 893 N N . VAL B 1 14 ? -1.995 -9.664 -12.812 1 88.94 14 VAL B N 1
ATOM 894 C CA . VAL B 1 14 ? -2.52 -9.562 -11.453 1 88.94 14 VAL B CA 1
ATOM 895 C C . VAL B 1 14 ? -1.983 -8.305 -10.781 1 88.94 14 VAL B C 1
ATOM 897 O O . VAL B 1 14 ? -0.793 -7.996 -10.883 1 88.94 14 VAL B O 1
ATOM 900 N N . VAL B 1 15 ? -2.811 -7.52 -10.25 1 86.62 15 VAL B N 1
ATOM 901 C CA . VAL B 1 15 ? -2.422 -6.332 -9.5 1 86.62 15 VAL B CA 1
ATOM 902 C C . VAL B 1 15 ? -2.559 -6.605 -8 1 86.62 15 VAL B C 1
ATOM 904 O O . VAL B 1 15 ? -3.623 -7.016 -7.531 1 86.62 15 VAL B O 1
ATOM 907 N N . VAL B 1 16 ? -1.396 -6.531 -7.355 1 81.62 16 VAL B N 1
ATOM 908 C CA . VAL B 1 16 ? -1.393 -6.703 -5.906 1 81.62 16 VAL B CA 1
ATOM 909 C C . VAL B 1 16 ? -1.104 -5.367 -5.227 1 81.62 16 VAL B C 1
ATOM 911 O O . VAL B 1 16 ? -0.229 -4.617 -5.668 1 81.62 16 VAL B O 1
ATOM 914 N N . SER B 1 17 ? -1.998 -4.977 -4.422 1 76.19 17 SER B N 1
ATOM 915 C CA . SER B 1 17 ? -1.773 -3.777 -3.621 1 76.19 17 SER B CA 1
ATOM 916 C C . SER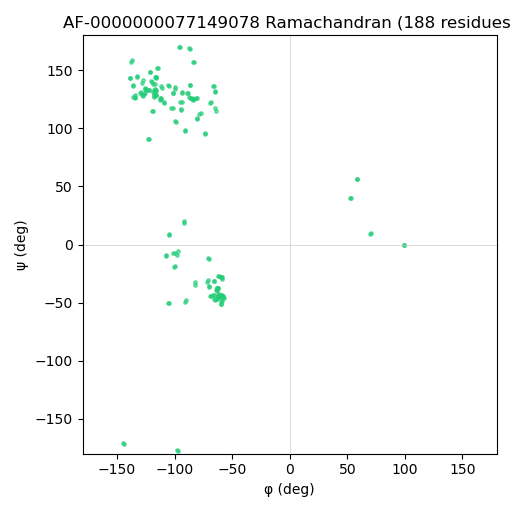 B 1 17 ? -1.306 -4.133 -2.213 1 76.19 17 SER B C 1
ATOM 918 O O . SER B 1 17 ? -1.883 -5.004 -1.563 1 76.19 17 SER B O 1
ATOM 920 N N . GLU B 1 18 ? -0.069 -3.949 -1.951 1 71.5 18 GLU B N 1
ATOM 921 C CA . GLU B 1 18 ? 0.408 -4.031 -0.574 1 71.5 18 GLU B CA 1
ATOM 922 C C . GLU B 1 18 ? 0.361 -2.668 0.108 1 71.5 18 GLU B C 1
ATOM 924 O O . GLU B 1 18 ? 0.881 -1.685 -0.422 1 71.5 18 GLU B O 1
ATOM 929 N N . GLY B 1 19 ? -0.644 -2.516 0.817 1 69.06 19 GLY B N 1
ATOM 930 C CA . GLY B 1 19 ? -0.776 -1.232 1.488 1 69.06 19 GLY B CA 1
ATOM 931 C C . GLY B 1 19 ? -0.235 -1.242 2.906 1 69.06 19 GLY B C 1
ATOM 932 O O . GLY B 1 19 ? -0.245 -2.279 3.572 1 69.06 19 GLY B O 1
ATOM 933 N N . ILE B 1 20 ? 0.792 -0.419 3.08 1 71.69 20 ILE B N 1
ATOM 934 C CA . ILE B 1 20 ? 1.111 -0.131 4.477 1 71.69 20 ILE B CA 1
ATOM 935 C C . ILE B 1 20 ? 0.159 0.934 5.012 1 71.69 20 ILE B C 1
ATOM 937 O O . ILE B 1 20 ? -0.019 1.985 4.395 1 71.69 20 ILE B O 1
ATOM 941 N N . VAL B 1 21 ? -0.663 0.395 5.859 1 74.5 21 VAL B N 1
ATOM 942 C CA . VAL B 1 21 ? -1.528 1.338 6.559 1 74.5 21 VAL B CA 1
ATOM 943 C C . VAL B 1 21 ? -0.753 2.012 7.688 1 74.5 21 VAL B C 1
ATOM 945 O O . VAL B 1 21 ? -0.181 1.334 8.547 1 74.5 21 VAL B O 1
ATOM 948 N N . LYS B 1 22 ? -0.543 3.213 7.539 1 82.5 22 LYS B N 1
ATOM 949 C CA . LYS B 1 22 ? 0.076 3.996 8.602 1 82.5 22 LYS B CA 1
ATOM 950 C C . LYS B 1 22 ? -0.966 4.812 9.359 1 82.5 22 LYS B C 1
ATOM 952 O O . LYS B 1 22 ? -1.884 5.375 8.758 1 82.5 22 LYS B O 1
ATOM 957 N N . GLU B 1 23 ? -0.898 4.695 10.578 1 88.12 23 GLU B N 1
ATOM 958 C CA . GLU B 1 23 ? -1.701 5.566 11.438 1 88.12 23 GLU B CA 1
ATOM 959 C C . GLU B 1 23 ? -0.915 6.805 11.859 1 88.12 23 GLU B C 1
ATOM 961 O O . GLU B 1 23 ? 0.268 6.711 12.188 1 88.12 23 GLU B O 1
ATOM 966 N N . LEU B 1 24 ? -1.499 7.918 11.727 1 90.88 24 LEU B N 1
ATOM 967 C CA . LEU B 1 24 ? -0.965 9.203 12.172 1 90.88 24 LEU B CA 1
ATOM 968 C C . LEU B 1 24 ? -1.901 9.859 13.18 1 90.88 24 LEU B C 1
ATOM 970 O O . LEU B 1 24 ? -3.123 9.734 13.07 1 90.88 24 LEU B O 1
ATOM 974 N N . TYR B 1 25 ? -1.279 10.445 14.148 1 94.44 25 TYR B N 1
ATOM 975 C CA . TYR B 1 25 ? -2.031 11.242 15.117 1 94.44 25 TYR B CA 1
ATOM 976 C C . TYR B 1 25 ? -1.678 12.719 15 1 94.44 25 TYR B C 1
ATOM 978 O O . TYR B 1 25 ? -0.503 13.086 15.062 1 94.44 25 TYR B O 1
ATOM 986 N N . LEU B 1 26 ? -2.688 13.484 14.844 1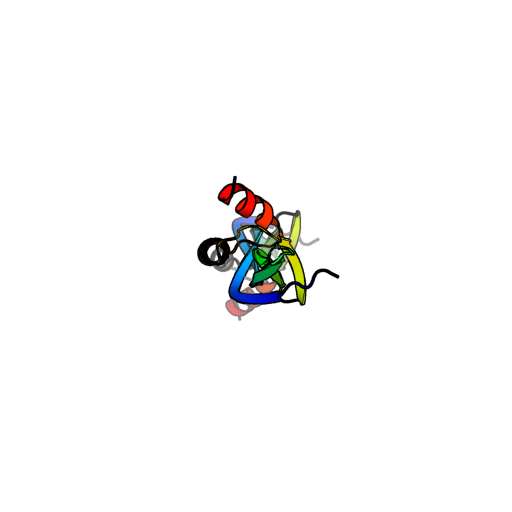 96.31 26 LEU B N 1
ATOM 987 C CA . LEU B 1 26 ? -2.549 14.93 14.844 1 96.31 26 LEU B CA 1
ATOM 988 C C . LEU B 1 26 ? -3.074 15.531 16.156 1 96.31 26 LEU B C 1
ATOM 990 O O . LEU B 1 26 ? -4.133 15.133 16.641 1 96.31 26 LEU B O 1
ATOM 994 N N . ARG B 1 27 ? -2.309 16.531 16.734 1 97.19 27 ARG B N 1
ATOM 995 C CA . ARG B 1 27 ? -2.715 17.312 17.906 1 97.19 27 ARG B CA 1
ATOM 996 C C . ARG B 1 27 ? -2.635 18.812 17.609 1 97.19 27 ARG B C 1
ATOM 998 O O . ARG B 1 27 ? -1.624 19.297 17.094 1 97.19 27 ARG B O 1
ATOM 1005 N N . TYR B 1 28 ? -3.719 19.453 17.922 1 98.62 28 TYR B N 1
ATOM 1006 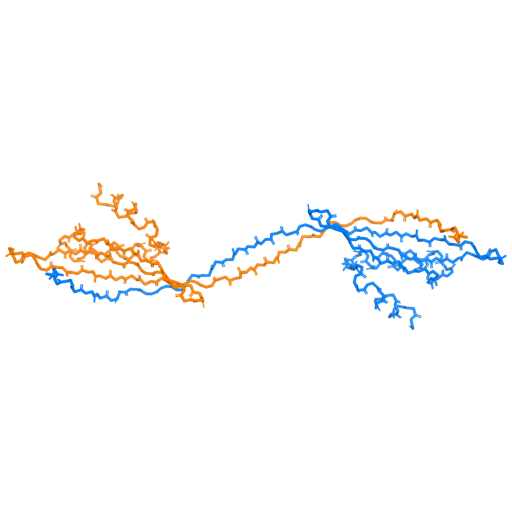C CA . TYR B 1 28 ? -3.814 20.891 17.734 1 98.62 28 TYR B CA 1
ATOM 1007 C C . TYR B 1 28 ? -3.889 21.625 19.078 1 98.62 28 TYR B C 1
ATOM 1009 O O . TYR B 1 28 ? -4.781 21.359 19.875 1 98.62 28 TYR B O 1
ATOM 1017 N N . TYR B 1 29 ? -2.973 22.547 19.234 1 98.5 29 TYR B N 1
ATOM 1018 C CA . TYR B 1 29 ? -2.871 23.281 20.5 1 98.5 29 TYR B CA 1
ATOM 1019 C C . TYR B 1 29 ? -3.139 24.766 20.281 1 98.5 29 TYR B C 1
ATOM 1021 O O . TYR B 1 29 ? -2.693 25.344 19.297 1 98.5 29 TYR B O 1
ATOM 1029 N N . LEU B 1 30 ? -3.779 25.375 21.266 1 98.38 30 LEU B N 1
ATOM 1030 C CA . LEU B 1 30 ? -3.842 26.812 21.438 1 98.38 30 LEU B CA 1
ATOM 1031 C C . LEU B 1 30 ? -2.65 27.328 22.234 1 98.38 30 LEU B C 1
ATOM 1033 O O . LEU B 1 30 ? -2.348 26.797 23.312 1 98.38 30 LEU B O 1
ATOM 1037 N N . ILE B 1 31 ? -2.004 28.266 21.641 1 97.62 31 ILE B N 1
ATOM 1038 C CA . ILE B 1 31 ? -0.943 28.922 22.391 1 97.62 31 ILE B CA 1
ATOM 1039 C C . ILE B 1 31 ? -1.345 30.359 22.703 1 97.62 31 ILE B C 1
ATOM 1041 O O . ILE B 1 31 ? -1.879 31.062 21.844 1 97.62 31 ILE B O 1
ATOM 1045 N N . ALA B 1 32 ? -1.097 30.75 23.891 1 97.25 32 ALA B N 1
ATOM 1046 C CA . ALA B 1 32 ? -1.411 32.094 24.328 1 97.25 32 ALA B CA 1
ATOM 1047 C C . ALA B 1 32 ? -0.198 32.781 24.969 1 97.25 32 ALA B C 1
ATOM 1049 O O . ALA B 1 32 ? 0.566 32.125 25.688 1 97.25 32 ALA B O 1
ATOM 1050 N N . ARG B 1 33 ? -0.073 34.031 24.625 1 94.81 33 ARG B N 1
ATOM 1051 C CA . ARG B 1 33 ? 0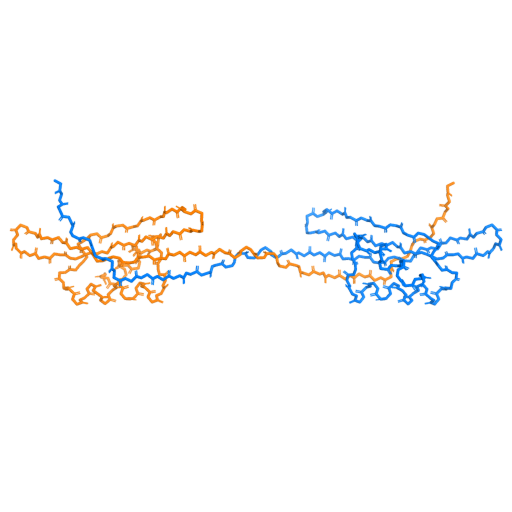.985 34.812 25.25 1 94.81 33 ARG B CA 1
ATOM 1052 C C . ARG B 1 33 ? 0.46 36.156 25.688 1 94.81 33 ARG B C 1
ATOM 1054 O O . ARG B 1 33 ? -0.202 36.875 24.922 1 94.81 33 ARG B O 1
ATOM 1061 N N . GLU B 1 34 ? 0.729 36.438 26.922 1 93.19 34 GLU B N 1
ATOM 1062 C CA . GLU B 1 34 ? 0.448 37.781 27.391 1 93.19 34 GLU B CA 1
ATOM 1063 C C . GLU B 1 34 ? 1.562 38.75 27 1 93.19 34 GLU B C 1
ATOM 1065 O O . GLU B 1 34 ? 2.738 38.469 27.266 1 93.19 34 GLU B O 1
ATOM 1070 N N . GLN B 1 35 ? 1.068 39.781 26.359 1 88.81 35 GLN B N 1
ATOM 1071 C CA . GLN B 1 35 ? 2.018 40.812 25.938 1 88.81 35 GLN B CA 1
ATOM 1072 C C . GLN B 1 35 ? 2.26 41.844 27.047 1 88.81 35 GLN B C 1
ATOM 1074 O O . GLN B 1 35 ? 1.588 41.781 28.078 1 88.81 35 GLN B O 1
ATOM 1079 N N . THR B 1 36 ? 3.26 42.625 26.828 1 86.81 36 THR B N 1
ATOM 1080 C CA . THR B 1 36 ? 3.668 43.625 27.828 1 86.81 36 THR B CA 1
ATOM 1081 C C . THR B 1 36 ? 2.553 44.625 28.078 1 86.81 36 THR B C 1
ATOM 1083 O O . THR B 1 36 ? 2.438 45.188 29.172 1 86.81 36 THR B O 1
ATOM 1086 N N . ASN B 1 37 ? 1.673 44.875 27.109 1 87.94 37 ASN B N 1
ATOM 1087 C CA . ASN B 1 37 ? 0.583 45.844 27.234 1 87.94 37 ASN B CA 1
ATOM 1088 C C . ASN B 1 37 ? -0.694 45.188 27.734 1 87.94 37 ASN B C 1
ATOM 1090 O O . ASN B 1 37 ? -1.786 45.75 27.594 1 87.94 37 ASN B O 1
ATOM 1094 N N . SER B 1 38 ? -0.559 44.125 28.297 1 87.69 38 SER B N 1
ATOM 1095 C CA . SER B 1 38 ? -1.672 43.375 28.875 1 87.69 38 SER B CA 1
A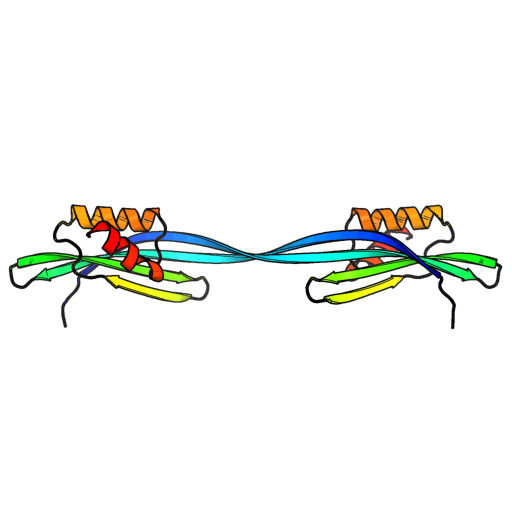TOM 1096 C C . SER B 1 38 ? -2.578 42.812 27.781 1 87.69 38 SER B C 1
ATOM 1098 O O . SER B 1 38 ? -3.734 42.469 28.047 1 87.69 38 SER B O 1
ATOM 1100 N N . LEU B 1 39 ? -2.021 42.969 26.578 1 90.5 39 LEU B N 1
ATOM 1101 C CA . LEU B 1 39 ? -2.748 42.312 25.484 1 90.5 39 LEU B CA 1
ATOM 1102 C C . LEU B 1 39 ? -2.322 40.875 25.328 1 90.5 39 LEU B C 1
ATOM 1104 O O . LEU B 1 39 ? -1.162 40.531 25.562 1 90.5 39 LEU B O 1
ATOM 1108 N N . THR B 1 40 ? -3.389 40.062 25.125 1 95.19 40 THR B N 1
ATOM 1109 C CA . THR B 1 40 ? -3.076 38.656 24.875 1 95.19 40 THR B CA 1
ATOM 1110 C C . THR B 1 40 ? -3.125 38.344 23.375 1 95.19 40 THR B C 1
ATOM 1112 O O . THR B 1 40 ? -4.031 38.812 22.672 1 95.19 40 THR B O 1
ATOM 1115 N N . THR B 1 41 ? -2.088 37.625 22.891 1 96.38 41 THR B N 1
ATOM 1116 C CA . THR B 1 41 ? -2.09 37.125 21.516 1 96.38 41 THR B CA 1
ATOM 1117 C C . THR B 1 41 ? -2.141 35.594 21.5 1 96.38 41 THR B C 1
ATOM 1119 O O . THR B 1 41 ? -1.694 34.938 22.453 1 96.38 41 THR B O 1
ATOM 1122 N N . TYR B 1 42 ? -2.709 35.156 20.438 1 96.38 42 TYR B N 1
ATOM 1123 C CA . TYR B 1 42 ? -2.928 33.719 20.312 1 96.38 42 TYR B CA 1
ATOM 1124 C C . TYR B 1 42 ? -2.227 33.156 19.062 1 96.38 42 TYR B C 1
ATOM 1126 O O . TYR B 1 42 ? -2.088 33.875 18.062 1 96.38 42 TYR B O 1
ATOM 1134 N N . GLY B 1 43 ? -1.812 31.906 19.219 1 97.81 43 GLY B N 1
ATOM 1135 C CA . GLY B 1 43 ? -1.222 31.141 18.125 1 97.81 43 GLY B CA 1
ATOM 1136 C C . GLY B 1 43 ? -1.588 29.656 18.172 1 97.81 43 GLY B C 1
ATOM 1137 O O . GLY B 1 43 ? -2.521 29.266 18.875 1 97.81 43 GLY B O 1
ATOM 1138 N N . ILE B 1 44 ? -0.956 28.922 17.359 1 97.75 44 ILE B N 1
ATOM 1139 C CA . ILE B 1 44 ? -1.317 27.531 17.172 1 97.75 44 ILE B CA 1
ATOM 1140 C C . ILE B 1 44 ? -0.054 26.672 17.125 1 97.75 44 ILE B C 1
ATOM 1142 O O . ILE B 1 44 ? 0.94 27.047 16.5 1 97.75 44 ILE B O 1
ATOM 1146 N N . GLN B 1 45 ? -0.089 25.594 17.781 1 97.94 45 GLN B N 1
ATOM 1147 C CA . GLN B 1 45 ? 0.892 24.531 17.625 1 97.94 45 GLN B CA 1
ATOM 1148 C C . GLN B 1 45 ? 0.242 23.266 17.094 1 97.94 45 GLN B C 1
ATOM 1150 O O . GLN B 1 45 ? -0.849 22.875 17.516 1 97.94 45 GLN B O 1
ATOM 1155 N N . VAL B 1 46 ? 0.831 22.656 16.109 1 97.81 46 VAL B N 1
ATOM 1156 C CA . VAL B 1 46 ? 0.379 21.391 15.547 1 97.81 46 VAL B CA 1
ATOM 1157 C C . VAL B 1 46 ? 1.458 20.328 15.742 1 97.81 46 VAL B C 1
ATOM 1159 O O . VAL B 1 46 ? 2.635 20.562 15.461 1 97.81 46 VAL B O 1
ATOM 1162 N N . ILE B 1 47 ? 1.094 19.156 16.203 1 96.56 47 ILE B N 1
ATOM 1163 C CA . ILE B 1 47 ? 2.004 18.016 16.359 1 96.56 47 ILE B CA 1
ATOM 1164 C C . ILE B 1 47 ? 1.455 16.812 15.617 1 96.56 47 ILE B C 1
ATOM 1166 O O . ILE B 1 47 ? 0.256 16.531 15.672 1 96.56 47 ILE B O 1
ATOM 1170 N N . MET B 1 48 ? 2.285 16.188 14.891 1 94.62 48 MET B N 1
ATOM 1171 C CA . MET B 1 48 ? 1.968 14.922 14.234 1 94.62 48 MET B CA 1
ATOM 1172 C C . MET B 1 48 ? 2.871 13.805 14.742 1 94.62 48 MET B C 1
ATOM 1174 O O . MET B 1 48 ? 4.086 13.977 14.836 1 94.62 48 MET B O 1
ATOM 1178 N N . GLU B 1 49 ? 2.256 12.703 15.125 1 94.88 49 GLU B N 1
ATOM 1179 C CA . GLU B 1 49 ? 2.984 11.516 15.562 1 94.88 49 GLU B CA 1
ATOM 1180 C C . GLU B 1 49 ? 2.58 10.289 14.75 1 94.88 49 GLU B C 1
ATOM 1182 O O . GLU B 1 49 ? 1.393 10.055 14.508 1 94.88 49 GLU B O 1
ATOM 1187 N N . ASN B 1 50 ? 3.551 9.57 14.336 1 89.38 50 ASN B N 1
ATOM 1188 C CA . ASN B 1 50 ? 3.229 8.336 13.633 1 89.38 50 ASN B CA 1
ATOM 1189 C C . ASN B 1 50 ? 3.289 7.125 14.562 1 89.38 50 ASN B C 1
ATOM 1191 O O . ASN B 1 50 ? 3.545 7.27 15.758 1 89.38 50 ASN B O 1
ATOM 1195 N N . ASP B 1 51 ? 3.059 5.934 14 1 86.88 51 ASP B N 1
ATOM 1196 C CA . ASP B 1 51 ? 2.953 4.699 14.773 1 86.88 51 ASP B CA 1
ATOM 1197 C C . ASP B 1 51 ? 4.312 4.289 15.336 1 86.88 51 ASP B C 1
ATOM 1199 O O . ASP B 1 51 ? 4.387 3.449 16.234 1 86.88 51 ASP B O 1
ATOM 1203 N N . LYS B 1 52 ? 5.293 4.859 14.898 1 89.31 52 LYS B N 1
ATOM 1204 C CA . LYS B 1 52 ? 6.629 4.527 15.375 1 89.31 52 LYS B CA 1
ATOM 1205 C C . LYS B 1 52 ? 7.109 5.547 16.406 1 89.31 52 LYS B C 1
ATOM 1207 O O . LYS B 1 52 ? 8.266 5.5 16.844 1 89.31 52 LYS B O 1
ATOM 1212 N N . GLY B 1 53 ? 6.395 6.535 16.562 1 92 53 GLY B N 1
ATOM 1213 C CA . GLY B 1 53 ? 6.734 7.52 17.578 1 92 53 GLY B CA 1
ATOM 1214 C C . GLY B 1 53 ? 7.449 8.734 17.016 1 92 53 GLY B C 1
ATOM 1215 O O . GLY B 1 53 ? 7.945 9.57 17.766 1 92 53 GLY B O 1
ATOM 1216 N N . ARG B 1 54 ? 7.637 8.688 15.758 1 92.94 54 ARG B N 1
ATOM 1217 C CA . ARG B 1 54 ? 8.25 9.867 15.164 1 92.94 54 ARG B CA 1
ATOM 1218 C C . ARG B 1 54 ? 7.32 11.07 15.258 1 92.94 54 ARG B C 1
ATOM 1220 O O . ARG B 1 54 ? 6.133 10.977 14.938 1 92.94 54 ARG B O 1
ATOM 1227 N N . ILE B 1 55 ? 7.926 12.18 15.633 1 95.75 55 ILE B N 1
ATOM 1228 C CA . ILE B 1 55 ? 7.121 13.367 15.914 1 95.75 55 ILE B CA 1
ATOM 1229 C C . ILE B 1 55 ? 7.57 14.516 15.016 1 95.75 55 ILE B C 1
ATOM 1231 O O . ILE B 1 55 ? 8.766 14.719 14.812 1 95.75 55 ILE B O 1
ATOM 1235 N N . GLU B 1 56 ? 6.688 15.188 14.406 1 96.19 56 GLU B N 1
ATOM 1236 C CA . GLU B 1 56 ? 6.859 16.469 13.719 1 96.19 56 GLU B CA 1
ATOM 1237 C C . GLU B 1 56 ? 6.035 17.562 14.375 1 96.19 56 GLU B C 1
ATOM 1239 O O . GLU B 1 56 ? 4.895 17.328 14.781 1 96.19 56 GLU B O 1
ATOM 1244 N N . LYS B 1 57 ? 6.641 18.812 14.383 1 97.12 57 LYS B N 1
ATOM 1245 C CA . LYS B 1 57 ? 5.98 19.906 15.109 1 97.12 57 LYS B CA 1
ATOM 1246 C C . LYS B 1 57 ? 6.055 21.203 14.32 1 97.12 57 LYS B C 1
ATOM 1248 O O . LYS B 1 57 ? 7.039 21.469 13.625 1 97.12 57 LYS B O 1
ATOM 1253 N N . ALA B 1 58 ? 4.996 22 14.383 1 96.44 58 ALA B N 1
ATOM 1254 C CA . ALA B 1 58 ? 4.957 23.391 13.93 1 96.44 58 ALA B CA 1
ATOM 1255 C C . ALA B 1 58 ? 4.391 24.312 15.008 1 96.44 58 ALA B C 1
ATOM 1257 O O . ALA B 1 58 ? 3.42 23.953 15.68 1 96.44 58 ALA B O 1
ATOM 1258 N N . PHE B 1 59 ? 5.141 25.375 15.203 1 96.69 59 PHE B N 1
ATOM 1259 C CA . PHE B 1 59 ? 4.793 26.391 16.203 1 96.69 59 PHE B CA 1
ATOM 1260 C C . PHE B 1 59 ? 4.586 27.75 15.539 1 96.69 59 PHE B C 1
ATOM 1262 O O . PHE B 1 59 ? 5.535 28.328 15.016 1 96.69 59 PHE B O 1
ATOM 1269 N N . VAL B 1 60 ? 3.375 28.297 15.562 1 96.94 60 VAL B N 1
ATOM 1270 C CA . VAL B 1 60 ? 3.02 29.562 14.922 1 96.94 60 VAL B CA 1
ATOM 1271 C C . VAL B 1 60 ? 2.453 30.531 15.961 1 96.94 60 VAL B C 1
ATOM 1273 O O . VAL B 1 60 ? 1.236 30.609 16.141 1 96.94 60 VAL B O 1
ATOM 1276 N N . PRO B 1 61 ? 3.258 31.312 16.562 1 96.06 61 PRO B N 1
ATOM 1277 C CA . PRO B 1 61 ? 2.812 32.188 17.641 1 96.06 61 PRO B CA 1
ATOM 1278 C C . PRO B 1 61 ? 2.189 33.5 17.109 1 96.06 61 PRO B C 1
ATOM 1280 O O . PRO B 1 61 ? 2.377 33.844 15.938 1 96.06 61 PRO B O 1
ATOM 1283 N N . ASP B 1 62 ? 1.392 34.062 17.922 1 95.44 62 ASP B N 1
ATOM 1284 C CA . ASP B 1 62 ? 0.916 35.438 17.766 1 95.44 62 ASP B CA 1
ATOM 1285 C C . ASP B 1 62 ? 0.197 35.625 16.422 1 95.44 62 ASP B C 1
ATOM 1287 O O . ASP B 1 62 ? 0.5 36.531 15.664 1 95.44 62 ASP B O 1
ATOM 1291 N N . VAL B 1 63 ? -0.743 34.875 16.234 1 96.44 63 VAL B N 1
ATOM 1292 C CA . VAL B 1 63 ? -1.508 34.875 14.984 1 96.44 63 VAL B CA 1
ATOM 1293 C C . VAL B 1 63 ? -2.674 35.844 15.109 1 96.44 63 VAL B C 1
ATOM 1295 O O . VAL B 1 63 ? -2.867 36.719 14.242 1 96.44 63 VAL B O 1
ATOM 1298 N N . LEU B 1 64 ? -3.482 35.781 16.188 1 95.5 64 LEU B N 1
ATOM 1299 C CA . LEU B 1 64 ? -4.637 36.656 16.375 1 95.5 64 LEU B CA 1
ATOM 1300 C C . LEU B 1 64 ? -4.707 37.156 17.828 1 95.5 64 LEU B C 1
ATOM 1302 O O . LEU B 1 64 ? -4.145 36.531 18.719 1 95.5 64 LEU B O 1
ATOM 1306 N N . SER B 1 65 ? -5.391 38.219 17.969 1 96.19 65 SER B N 1
ATOM 1307 C CA . SER B 1 65 ? -5.668 38.719 19.328 1 96.19 65 SER B CA 1
ATOM 1308 C C . SER B 1 65 ? -7.066 38.281 19.781 1 96.19 65 SER B C 1
ATOM 1310 O O . SER B 1 65 ? -7.422 38.469 20.953 1 96.19 65 SER B O 1
ATOM 1312 N N . SER B 1 66 ? -7.785 37.75 18.906 1 95.19 66 SER B N 1
ATOM 1313 C CA . SER B 1 66 ? -9.125 37.25 19.203 1 95.19 66 SER B CA 1
ATOM 1314 C C . SER B 1 66 ? -9.109 35.75 19.562 1 95.19 66 SER B C 1
ATOM 1316 O O . SER B 1 66 ? -8.711 34.938 18.75 1 95.19 66 SER B O 1
ATOM 1318 N N . GLU B 1 67 ? -9.602 35.469 20.719 1 95.5 67 GLU B N 1
ATOM 1319 C CA . GLU B 1 67 ? -9.664 34.094 21.141 1 95.5 67 GLU B CA 1
ATOM 1320 C C . GLU B 1 67 ? -10.633 33.281 20.266 1 95.5 67 GLU B C 1
ATOM 1322 O O . GLU B 1 67 ? -10.344 32.156 19.891 1 95.5 67 GLU B O 1
ATOM 1327 N N . THR B 1 68 ? -11.758 33.906 20.016 1 96.19 68 THR B N 1
ATOM 1328 C CA . THR B 1 68 ? -12.734 33.25 19.141 1 96.19 68 THR B CA 1
ATOM 1329 C C . THR B 1 68 ? -12.141 33.031 17.75 1 96.19 68 THR B C 1
ATOM 1331 O O . THR B 1 68 ? -12.312 31.938 17.188 1 96.19 68 THR B O 1
ATOM 1334 N N . GLY B 1 69 ? -11.492 34.031 17.266 1 96.38 69 GLY B N 1
ATOM 1335 C CA . GLY B 1 69 ? -10.875 33.906 15.961 1 96.38 69 GLY B CA 1
ATOM 1336 C C . GLY B 1 69 ? -9.891 32.75 15.867 1 96.38 69 GLY B C 1
ATOM 1337 O O . GLY B 1 69 ? -9.938 31.969 14.922 1 96.38 69 GLY B O 1
ATOM 1338 N N . ILE B 1 70 ? -9.047 32.656 16.891 1 97.06 70 ILE B N 1
ATOM 1339 C CA . ILE B 1 70 ? -7.996 31.641 16.844 1 97.06 70 ILE B CA 1
ATOM 1340 C C . ILE B 1 70 ? -8.617 30.25 17 1 97.06 70 ILE B C 1
ATOM 1342 O O . ILE B 1 70 ? -8.188 29.312 16.344 1 97.06 70 ILE B O 1
ATOM 1346 N N . ASN B 1 71 ? -9.594 30.188 17.781 1 96.94 71 ASN B N 1
ATOM 1347 C CA . ASN B 1 71 ? -10.273 28.906 17.938 1 96.94 71 ASN B CA 1
ATOM 1348 C C . ASN B 1 71 ? -10.93 28.453 16.641 1 96.94 71 ASN B C 1
ATOM 1350 O O . ASN B 1 71 ? -10.883 27.266 16.312 1 96.94 71 ASN B O 1
ATOM 1354 N N . ASN B 1 72 ? -11.477 29.391 15.961 1 94.94 72 ASN B N 1
ATOM 1355 C CA . ASN B 1 72 ? -12.055 29.062 14.664 1 94.94 72 ASN B CA 1
ATOM 1356 C C . ASN B 1 72 ? -10.984 28.562 13.695 1 94.94 72 ASN B C 1
ATOM 1358 O O . ASN B 1 72 ? -11.227 27.625 12.93 1 94.94 72 ASN B O 1
ATOM 1362 N N . LEU B 1 73 ? -9.914 29.125 13.766 1 96.69 73 LEU B N 1
ATOM 1363 C CA . LEU B 1 73 ? -8.812 28.734 12.891 1 96.69 73 LEU B CA 1
ATOM 1364 C C . LEU B 1 73 ? -8.305 27.344 13.25 1 96.69 73 LEU B C 1
ATOM 1366 O O . LEU B 1 73 ? -8.078 26.516 12.367 1 96.69 73 LEU B O 1
ATOM 1370 N N . ILE B 1 74 ? -8.133 27.062 14.531 1 97.31 74 ILE B N 1
ATOM 1371 C CA . ILE B 1 74 ? -7.707 25.734 14.969 1 97.31 74 ILE B CA 1
ATOM 1372 C C . ILE B 1 74 ? -8.703 24.688 14.477 1 97.31 74 ILE B C 1
ATOM 1374 O O . ILE B 1 74 ? -8.305 23.625 14 1 97.31 74 ILE B O 1
ATOM 1378 N N . TYR B 1 75 ? -9.938 24.984 14.617 1 95.06 75 TYR B N 1
ATOM 1379 C CA . TYR B 1 75 ? -10.977 24.062 14.164 1 95.06 75 TYR B CA 1
ATOM 1380 C C . TYR B 1 75 ? -10.844 23.797 12.672 1 95.06 75 TYR B C 1
ATOM 1382 O O . TYR B 1 75 ? -10.992 22.656 12.227 1 95.06 75 TYR B O 1
ATOM 1390 N N . LEU B 1 76 ? -10.609 24.828 11.922 1 93.19 76 LEU B N 1
ATOM 1391 C CA . LEU B 1 76 ? -10.422 24.688 10.484 1 93.19 76 LEU B CA 1
ATOM 1392 C C . LEU B 1 76 ? -9.258 23.734 10.18 1 93.19 76 LEU B C 1
ATOM 1394 O O . LEU B 1 76 ? -9.375 22.875 9.312 1 93.19 76 LEU B O 1
ATOM 1398 N N . LEU B 1 77 ? -8.18 23.875 10.844 1 96.19 77 LEU B N 1
ATOM 1399 C CA . LEU B 1 77 ? -7.012 23.031 10.656 1 96.19 77 LEU B CA 1
ATOM 1400 C C . LEU B 1 77 ? -7.336 21.578 11.016 1 96.19 77 LEU B C 1
ATOM 1402 O O . LEU B 1 77 ? -7.047 20.672 10.234 1 96.19 77 LEU B O 1
ATOM 1406 N N . TYR B 1 78 ? -7.996 21.406 12.164 1 95.75 78 TYR B N 1
ATOM 1407 C CA . TYR B 1 78 ? -8.398 20.094 12.664 1 95.75 78 TYR B CA 1
ATOM 1408 C C . TYR B 1 78 ? -9.32 19.391 11.672 1 95.75 78 TYR B C 1
ATOM 1410 O O . TYR B 1 78 ? -9.086 18.25 11.305 1 95.75 78 TYR B O 1
ATOM 1418 N N . SER B 1 79 ? -10.289 20.109 11.297 1 93.31 79 SER B N 1
ATOM 1419 C CA . SER B 1 79 ? -11.289 19.547 10.398 1 93.31 79 SER B CA 1
ATOM 1420 C C . SER B 1 79 ? -10.664 19.094 9.094 1 93.31 79 SER B C 1
ATOM 1422 O O . SER B 1 79 ? -11.102 18.094 8.5 1 93.31 79 SER B O 1
ATOM 1424 N N . ASN B 1 80 ? -9.594 19.719 8.727 1 94.06 80 ASN B N 1
ATOM 1425 C CA . ASN B 1 80 ? -8.969 19.406 7.441 1 94.06 80 ASN B CA 1
ATOM 1426 C C . ASN B 1 80 ? -7.703 18.578 7.617 1 94.06 80 ASN B C 1
ATOM 1428 O O . ASN B 1 80 ? -6.961 18.359 6.656 1 94.06 80 ASN B O 1
ATOM 1432 N N . SER B 1 81 ? -7.496 18.156 8.797 1 95.06 81 SER B N 1
ATOM 1433 C CA . SER B 1 81 ? -6.344 17.312 9.125 1 95.06 81 SER B CA 1
ATOM 1434 C C . SER B 1 81 ? -5.043 17.969 8.656 1 95.06 81 SER B C 1
ATOM 1436 O O . SER B 1 81 ? -4.191 17.312 8.062 1 95.06 81 SER B O 1
ATOM 1438 N N . VAL B 1 82 ? -4.945 19.25 8.82 1 96.06 82 VAL B N 1
ATOM 1439 C CA . VAL B 1 82 ? -3.746 19.984 8.422 1 96.06 82 VAL B CA 1
ATOM 1440 C C . VAL B 1 82 ? -2.561 19.531 9.266 1 96.06 82 VAL B C 1
ATOM 1442 O O . VAL B 1 82 ? -2.662 19.438 10.492 1 96.06 82 VAL B O 1
ATOM 1445 N N . THR B 1 83 ? -1.447 19.234 8.656 1 95.19 83 THR B N 1
ATOM 1446 C CA . THR B 1 83 ? -0.249 18.719 9.312 1 95.19 83 THR B CA 1
ATOM 1447 C C . THR B 1 83 ? 0.721 19.844 9.625 1 95.19 83 THR B C 1
ATOM 1449 O O . THR B 1 83 ? 0.551 20.969 9.148 1 95.19 83 THR B O 1
ATOM 1452 N N . PRO B 1 84 ? 1.78 19.578 10.414 1 97.19 84 PRO B N 1
ATOM 1453 C CA . PRO B 1 84 ? 2.791 20.594 10.727 1 97.19 84 PRO B CA 1
ATOM 1454 C C . PRO B 1 84 ? 3.467 21.156 9.477 1 97.19 84 PRO B C 1
ATOM 1456 O O . PRO B 1 84 ? 3.818 22.328 9.445 1 97.19 84 PRO B O 1
ATOM 1459 N N . VAL B 1 85 ? 3.549 20.375 8.5 1 92.56 85 VAL B N 1
ATOM 1460 C CA . VAL B 1 85 ? 4.27 20.781 7.301 1 92.56 85 VAL B CA 1
ATOM 1461 C C . VAL B 1 85 ? 3.479 21.859 6.555 1 92.56 85 VAL B C 1
ATOM 1463 O O . VAL B 1 85 ? 4.059 22.781 5.977 1 92.56 85 VAL B O 1
ATOM 1466 N N . SER B 1 86 ? 2.209 21.844 6.633 1 94.81 86 SER B N 1
ATOM 1467 C CA . SER B 1 86 ? 1.4 22.703 5.781 1 94.81 86 SER B CA 1
ATOM 1468 C C . SER B 1 86 ? 0.776 23.844 6.582 1 94.81 86 SER B C 1
ATOM 1470 O O . SER B 1 86 ? 0.227 24.781 6.008 1 94.81 86 SER B O 1
ATOM 1472 N N . VAL B 1 87 ? 0.854 23.828 7.832 1 97 87 VAL B N 1
ATOM 1473 C CA . VAL B 1 87 ? 0.073 24.703 8.688 1 97 87 VAL B CA 1
ATOM 1474 C C . VAL B 1 87 ? 0.461 26.156 8.422 1 97 87 VAL B C 1
ATOM 1476 O O . VAL B 1 87 ? -0.397 27.047 8.406 1 97 87 VAL B O 1
ATOM 1479 N N . TYR B 1 88 ? 1.664 26.531 8.172 1 93.62 88 TYR B N 1
ATOM 1480 C CA . TYR B 1 88 ? 2.09 27.906 7.922 1 93.62 88 TYR B CA 1
ATOM 1481 C C . TYR B 1 88 ? 1.367 28.484 6.715 1 93.62 88 TYR B C 1
ATOM 1483 O O . TYR B 1 88 ? 0.806 29.578 6.793 1 93.62 88 TYR B O 1
ATOM 1491 N N . ASP B 1 89 ? 1.393 27.703 5.691 1 92.88 89 ASP B N 1
ATOM 1492 C CA . ASP B 1 89 ? 0.748 28.156 4.461 1 92.88 89 ASP B CA 1
ATOM 1493 C C . ASP B 1 89 ? -0.747 28.375 4.676 1 92.88 89 ASP B C 1
ATOM 1495 O O . ASP B 1 89 ? -1.301 29.375 4.215 1 92.88 89 ASP B O 1
ATOM 1499 N N . VAL B 1 90 ? -1.302 27.453 5.371 1 92.06 90 VAL B N 1
ATOM 1500 C CA . VAL B 1 90 ? -2.74 27.547 5.598 1 92.06 90 VAL B CA 1
ATOM 1501 C C . VAL B 1 90 ? -3.049 28.766 6.461 1 92.06 90 VAL B C 1
ATOM 1503 O O . VAL B 1 90 ? -3.938 29.547 6.133 1 92.06 90 VAL B O 1
ATOM 1506 N N . ILE B 1 91 ? -2.334 29.016 7.59 1 94.12 91 ILE B N 1
ATOM 1507 C CA . ILE B 1 91 ? -2.568 30.141 8.484 1 94.12 91 ILE B CA 1
ATOM 1508 C C . ILE B 1 91 ? -2.338 31.453 7.738 1 94.12 91 ILE B C 1
ATOM 1510 O O . ILE B 1 91 ? -3.152 32.375 7.824 1 94.12 91 ILE B O 1
ATOM 1514 N N . TYR B 1 92 ? -1.316 31.531 7.008 1 90.19 92 TYR B N 1
ATOM 1515 C CA . TYR B 1 92 ? -1.004 32.75 6.27 1 90.19 92 TYR B CA 1
ATOM 1516 C C . TYR B 1 92 ? -2.092 33.062 5.25 1 90.19 92 TYR B C 1
ATOM 1518 O O . TYR B 1 92 ? -2.455 34.219 5.062 1 90.19 92 TYR B O 1
ATOM 1526 N N . ASP B 1 93 ? -2.646 32.125 4.633 1 88.19 93 ASP B N 1
ATOM 1527 C CA . ASP B 1 93 ? -3.744 32.281 3.684 1 88.19 93 ASP B CA 1
ATOM 1528 C C . ASP B 1 93 ? -5 32.781 4.391 1 88.19 93 ASP B C 1
ATOM 1530 O O . ASP B 1 93 ? -5.801 33.531 3.797 1 88.19 93 ASP B O 1
ATOM 1534 N N . CYS B 1 94 ? -5.137 32.406 5.586 1 88.75 94 CYS B N 1
ATOM 1535 C CA . CYS B 1 94 ? -6.352 32.719 6.32 1 88.75 94 CYS B CA 1
ATOM 1536 C C . CYS B 1 94 ? -6.273 34.156 6.891 1 88.75 94 CYS B C 1
ATOM 1538 O O . CYS B 1 94 ? -7.297 34.812 7.059 1 88.75 94 CYS B O 1
ATOM 1540 N N . ILE B 1 95 ? -5.082 34.594 7.285 1 84.62 95 ILE B N 1
ATOM 1541 C CA . ILE B 1 95 ? -4.988 35.875 7.984 1 84.62 95 ILE B CA 1
ATOM 1542 C C . ILE B 1 95 ? -4.547 36.969 7.012 1 84.62 95 ILE B C 1
ATOM 1544 O O . ILE B 1 95 ? -4.652 38.156 7.316 1 84.62 95 ILE B O 1
ATOM 1548 N N . ALA B 1 96 ? -3.92 36.562 5.785 1 71 96 ALA B N 1
ATOM 1549 C CA . ALA B 1 96 ? -3.562 37.562 4.773 1 71 96 ALA B CA 1
ATOM 1550 C C . ALA B 1 96 ? -4.809 38.156 4.141 1 71 96 ALA B C 1
ATOM 1552 O O . ALA B 1 96 ? -5.859 37.531 4.074 1 71 96 ALA B O 1
#

Solvent-accessible surface area (backbone atoms only — not comparable to full-atom values): 10720 Å² total; per-residue (Å²): 129,86,71,67,48,77,44,85,71,47,74,45,83,44,77,46,67,53,59,50,74,40,51,32,36,38,36,37,26,43,29,38,34,76,42,95,84,74,44,53,30,26,22,43,32,31,37,33,33,41,84,82,65,53,73,46,73,31,82,45,72,66,69,34,69,42,66,68,58,44,50,51,50,50,48,53,37,58,77,63,65,58,46,36,86,49,41,63,62,54,52,49,62,69,75,101,126,89,70,67,48,78,42,85,72,47,74,44,82,45,77,45,69,52,58,51,75,40,52,34,38,39,36,37,27,42,29,38,33,76,42,97,84,75,43,54,29,27,24,41,31,31,37,33,33,39,84,82,64,52,72,48,73,29,79,46,72,64,69,35,70,42,68,68,58,45,50,53,49,51,48,54,37,59,77,63,64,57,46,37,87,48,40,62,62,53,53,49,63,69,75,100

Organism: Ruminiclostridium cellulolyticum (strain ATCC 35319 / DSM 5812 / JCM 6584 / H10) (NCBI:txid394503)